Protein AF-A0A7S3XP01-F1 (afdb_monomer_lite)

Radius of gyration: 28.8 Å; chains: 1; bounding box: 86×58×82 Å

Foldseek 3Di:
DDDDDDDDDDDDDDDDDDDDDPDDDDDDDDDDDDDDDDDPPDDPPPDDDPDPPPDDDPCPPVPDDDDPDDDFDFFWFKAFPAADLQQQQPALPQQQQHQPSFFGKIKTQGDPPPLLLVVCPPVVVFQKKKWKFAPVVADAADQWDDDLDADPPDTDGPVLDQDCHDPGSIDIHIWTFDDADSVRSMTMTTRDSDHGGTTTRDMGGDDCVPNPDPPDDSPRNVVPPDCDPVNVSVSSNSPPDDPDPVRD

Secondary structure (DSSP, 8-state):
-----------------PPP-------------------TTS---------GGGPPPS--TTS-PPPS-------EEEE-S--SSTTS-SSTT--TTSGGGS--EEEEEEPSSSSHHHHTTTGGG-SEEEEEEE-TT-----SEE--SSSSTTPPEEGGGS--S-SSS-EEEEEEEEEEEETTTTEEEEE-----TTPEEEEEEE--HHHH--TT---GGGSSSTT--HHHHHHHT----SSPPTT--

InterPro domains:
  IPR023370 TrmO-like, N-terminal domain [PF01980] (87-211)
  IPR023370 TrmO-like, N-terminal domain [PS51668] (72-215)
  IPR023370 TrmO-like, N-terminal domain [TIGR00104] (70-217)
  IPR023370 TrmO-like, N-terminal domain [cd09281] (75-206)
  IPR036413 YaeB-like superfamily [SSF118196] (69-229)
  IPR036414 YaeB, N-terminal domain superfamily [G3DSA:2.40.30.70] (70-226)
  IPR040372 YaeB-like [PTHR12818] (35-229)

pLDDT: mean 72.44, std 24.68, range [24.81, 98.44]

Organism: Heterosigma akashiwo (NCBI:txid2829)

Structure (mmCIF, N/CA/C/O backbone):
data_AF-A0A7S3XP01-F1
#
_entry.id   AF-A0A7S3XP01-F1
#
loop_
_atom_site.group_PDB
_atom_site.id
_atom_site.type_symbol
_atom_site.label_atom_id
_atom_site.label_alt_id
_atom_site.label_comp_id
_atom_site.label_asym_id
_atom_site.label_entity_id
_atom_site.label_seq_id
_atom_site.pdbx_PDB_ins_code
_atom_site.Cartn_x
_atom_site.Cartn_y
_atom_site.Cartn_z
_atom_site.occupancy
_atom_site.B_iso_or_equiv
_atom_site.auth_seq_id
_atom_site.auth_comp_id
_atom_site.auth_asym_id
_atom_site.auth_atom_id
_atom_site.pdbx_PDB_model_num
ATOM 1 N N . MET A 1 1 ? -23.041 32.907 -61.245 1.00 37.03 1 MET A N 1
ATOM 2 C CA . MET A 1 1 ? -24.022 31.854 -60.903 1.00 37.03 1 MET A CA 1
ATOM 3 C C . MET A 1 1 ? -23.990 31.676 -59.385 1.00 37.03 1 MET A C 1
ATOM 5 O O . MET A 1 1 ? -22.933 31.333 -58.883 1.00 37.03 1 MET A O 1
ATOM 9 N N . ILE A 1 2 ? -24.927 32.322 -58.669 1.00 31.05 2 ILE A N 1
ATOM 10 C CA . ILE A 1 2 ? -25.944 31.701 -57.770 1.00 31.05 2 ILE A CA 1
ATOM 11 C C . ILE A 1 2 ? -25.267 30.852 -56.669 1.00 31.05 2 ILE A C 1
ATOM 13 O O . ILE A 1 2 ? -24.761 29.788 -56.984 1.00 31.05 2 ILE A O 1
ATOM 17 N N . ASN A 1 3 ? -24.998 31.310 -55.441 1.00 24.81 3 ASN A N 1
ATOM 18 C CA . ASN A 1 3 ? -25.802 31.863 -54.332 1.00 24.81 3 ASN A CA 1
ATOM 19 C C . ASN A 1 3 ? -26.662 30.838 -53.547 1.00 24.81 3 ASN A C 1
ATOM 21 O O . ASN A 1 3 ? -27.440 30.102 -54.142 1.00 24.81 3 ASN A O 1
ATOM 25 N N . LEU A 1 4 ? -26.566 30.963 -52.211 1.00 29.91 4 LEU A N 1
ATOM 26 C CA . LEU A 1 4 ? -27.474 30.551 -51.118 1.00 29.91 4 LEU A CA 1
ATOM 27 C C . LEU A 1 4 ? -27.434 29.117 -50.549 1.00 29.91 4 LEU A C 1
ATOM 29 O O . LEU A 1 4 ? -27.571 28.127 -51.255 1.00 29.91 4 LEU A O 1
ATOM 33 N N . GLY A 1 5 ? -27.376 29.063 -49.208 1.00 28.08 5 GLY A N 1
ATOM 34 C CA . GLY A 1 5 ? -27.683 27.887 -48.387 1.00 28.08 5 GLY A CA 1
ATOM 35 C C . GLY A 1 5 ? -27.233 28.009 -46.924 1.00 28.08 5 GLY A C 1
ATOM 36 O O . GLY A 1 5 ? -26.239 27.405 -46.542 1.00 28.08 5 GLY A O 1
ATOM 37 N N . ARG A 1 6 ? -27.940 28.824 -46.127 1.00 33.44 6 ARG A N 1
ATOM 38 C CA . ARG A 1 6 ? -27.914 28.828 -44.648 1.00 33.44 6 ARG A CA 1
ATOM 39 C C . ARG A 1 6 ? -28.728 27.644 -44.091 1.00 33.44 6 ARG A C 1
ATOM 41 O O . ARG A 1 6 ? -29.473 27.023 -44.840 1.00 33.44 6 ARG A O 1
ATOM 48 N N . ASP A 1 7 ? -28.650 27.496 -42.763 1.00 31.94 7 ASP A N 1
ATOM 49 C CA . ASP A 1 7 ? -29.561 26.775 -41.853 1.00 31.94 7 ASP A CA 1
ATOM 50 C C . ASP A 1 7 ? -29.328 25.266 -41.708 1.00 31.94 7 ASP A C 1
ATOM 52 O O . ASP A 1 7 ? -28.932 24.585 -42.641 1.00 31.94 7 ASP A O 1
ATOM 56 N N . ALA A 1 8 ? -29.584 24.627 -40.571 1.00 29.39 8 ALA A N 1
ATOM 57 C CA . ALA A 1 8 ? -29.800 25.013 -39.178 1.00 29.39 8 ALA A CA 1
ATOM 58 C C . ALA A 1 8 ? -29.827 23.685 -38.387 1.00 29.39 8 ALA A C 1
ATOM 60 O O . ALA A 1 8 ? -29.998 22.624 -38.980 1.00 29.39 8 ALA A O 1
ATOM 61 N N . SER A 1 9 ? -29.667 23.765 -37.064 1.00 29.91 9 SER A N 1
ATOM 62 C CA . SER A 1 9 ? -30.351 22.950 -36.043 1.00 29.91 9 SER A CA 1
ATOM 63 C C . SER A 1 9 ? -30.698 21.491 -36.363 1.00 29.91 9 SER A C 1
ATOM 65 O O . SER A 1 9 ? -31.550 21.255 -37.203 1.00 29.91 9 SER A O 1
ATOM 67 N N . LEU A 1 10 ? -30.227 20.537 -35.549 1.00 32.47 10 LEU A N 1
ATOM 68 C CA . LEU A 1 10 ? -31.041 19.385 -35.121 1.00 32.47 10 LEU A CA 1
ATOM 69 C C . LEU A 1 10 ? -30.390 18.689 -33.916 1.00 32.47 10 LEU A C 1
ATOM 71 O O . LEU A 1 10 ? -29.524 17.826 -34.029 1.00 32.47 10 LEU A O 1
ATOM 75 N N . ALA A 1 11 ? -30.859 19.084 -32.734 1.00 32.91 11 ALA A N 1
ATOM 76 C CA . ALA A 1 11 ? -30.852 18.245 -31.550 1.00 32.91 11 ALA A CA 1
ATOM 77 C C . ALA A 1 11 ? -31.837 17.086 -31.767 1.00 32.91 11 ALA A C 1
ATOM 79 O O . ALA A 1 11 ? -33.026 17.340 -31.918 1.00 32.91 11 ALA A O 1
ATOM 80 N N . PHE A 1 12 ? -31.375 15.834 -31.755 1.00 30.33 12 PHE A N 1
ATOM 81 C CA . PHE A 1 12 ? -32.231 14.644 -31.635 1.00 30.33 12 PHE A CA 1
ATOM 82 C C . PHE A 1 12 ? -31.534 13.647 -30.701 1.00 30.33 12 PHE A C 1
ATOM 84 O O . PHE A 1 12 ? -30.442 13.164 -30.971 1.00 30.33 12 PHE A O 1
ATOM 91 N N . LEU A 1 13 ? -32.032 13.548 -29.470 1.00 30.33 13 LEU A N 1
ATOM 92 C CA . LEU A 1 13 ? -32.987 12.539 -28.993 1.00 30.33 13 LEU A CA 1
ATOM 93 C C . LEU A 1 13 ? -32.285 11.273 -28.483 1.00 30.33 13 LEU A C 1
ATOM 95 O O . LEU A 1 13 ? -32.056 10.304 -29.202 1.00 30.33 13 LEU A O 1
ATOM 99 N N . TRP A 1 14 ? -32.033 11.272 -27.176 1.00 25.64 14 TRP A N 1
ATOM 100 C CA . TRP A 1 14 ? -31.752 10.071 -26.400 1.00 25.64 14 TRP A CA 1
ATOM 101 C C . TRP A 1 14 ? -33.050 9.248 -26.316 1.00 25.64 14 TRP A C 1
ATOM 103 O O . TRP A 1 14 ? -33.932 9.523 -25.502 1.00 25.64 14 TRP A O 1
ATOM 113 N N . ARG A 1 15 ? -33.226 8.276 -27.220 1.00 31.44 15 ARG A N 1
ATOM 114 C CA . ARG A 1 15 ? -34.298 7.277 -27.113 1.00 31.44 15 ARG A CA 1
ATOM 115 C C . ARG A 1 15 ? -33.836 6.159 -26.186 1.00 31.44 15 ARG A C 1
ATOM 117 O O . ARG A 1 15 ? -32.858 5.473 -26.460 1.00 31.44 15 ARG A O 1
ATOM 124 N N . GLY A 1 16 ? -34.564 6.010 -25.083 1.00 31.25 16 GLY A N 1
ATOM 125 C CA . GLY A 1 16 ? -34.334 4.996 -24.065 1.00 31.25 16 GLY A CA 1
ATOM 126 C C . GLY A 1 16 ? -34.455 3.569 -24.595 1.00 31.25 16 GLY A C 1
ATOM 127 O O . GLY A 1 16 ? -35.387 3.225 -25.322 1.00 31.25 16 GLY A O 1
ATOM 128 N N . ILE A 1 17 ? -33.522 2.728 -24.159 1.00 34.34 17 ILE A N 1
ATOM 129 C CA . ILE A 1 17 ? -33.573 1.280 -24.333 1.00 34.34 17 ILE A CA 1
ATOM 130 C C . ILE A 1 17 ? -34.244 0.690 -23.086 1.00 34.34 17 ILE A C 1
ATOM 132 O O . ILE A 1 17 ? -33.724 0.767 -21.974 1.00 34.34 17 ILE A O 1
ATOM 136 N N . ARG A 1 18 ? -35.441 0.123 -23.281 1.00 30.72 18 ARG A N 1
ATOM 137 C CA . ARG A 1 18 ? -36.163 -0.699 -22.300 1.00 30.72 18 ARG A CA 1
ATOM 138 C C . ARG A 1 18 ? -35.477 -2.064 -22.183 1.00 30.72 18 ARG A C 1
ATOM 140 O O . ARG A 1 18 ? -35.429 -2.803 -23.158 1.00 30.72 18 ARG A O 1
ATOM 147 N N . MET A 1 19 ? -35.031 -2.418 -20.980 1.00 33.34 19 MET A N 1
ATOM 148 C CA . MET A 1 19 ? -34.665 -3.792 -20.606 1.00 33.34 19 MET A CA 1
ATOM 149 C C . MET A 1 19 ? -35.917 -4.568 -20.138 1.00 33.34 19 MET A C 1
ATOM 151 O O . MET A 1 19 ? -36.760 -3.990 -19.439 1.00 33.34 19 MET A O 1
ATOM 155 N N . PRO A 1 20 ? -36.079 -5.856 -20.494 1.00 34.62 20 PRO A N 1
ATOM 156 C CA . PRO A 1 20 ? -37.233 -6.661 -20.098 1.00 34.62 20 PRO A CA 1
ATOM 157 C C . PRO A 1 20 ? -37.172 -7.077 -18.617 1.00 34.62 20 PRO A C 1
ATOM 159 O O . PRO A 1 20 ? -36.152 -7.537 -18.114 1.00 34.62 20 PRO A O 1
ATOM 162 N N . ARG A 1 21 ? -38.303 -6.931 -17.913 1.00 33.69 21 ARG A N 1
ATOM 163 C CA . ARG A 1 21 ? -38.498 -7.372 -16.522 1.00 33.69 21 ARG A CA 1
ATOM 164 C C . ARG A 1 21 ? -39.064 -8.795 -16.490 1.00 33.69 21 ARG A C 1
ATOM 166 O O . ARG A 1 21 ? -40.262 -8.968 -16.707 1.00 33.69 21 ARG A O 1
ATOM 173 N N . SER A 1 22 ? -38.260 -9.786 -16.115 1.00 34.69 22 SER A N 1
ATOM 174 C CA . SER A 1 22 ? -38.758 -11.115 -15.728 1.00 34.69 22 SER A CA 1
ATOM 175 C C . SER A 1 22 ? -38.004 -11.680 -14.522 1.00 34.69 22 SER A C 1
ATOM 177 O O . SER A 1 22 ? -37.029 -12.401 -14.676 1.00 34.69 22 SER A O 1
ATOM 179 N N . ALA A 1 23 ? -38.486 -11.350 -13.322 1.00 35.59 23 ALA A N 1
ATOM 180 C CA . ALA A 1 23 ? -38.424 -12.186 -12.117 1.00 35.59 23 ALA A CA 1
ATOM 181 C C . ALA A 1 23 ? -39.297 -11.517 -11.039 1.00 35.59 23 ALA A C 1
ATOM 183 O O . ALA A 1 23 ? -38.836 -10.696 -10.251 1.00 35.59 23 ALA A O 1
ATOM 184 N N . ARG A 1 24 ? -40.610 -11.788 -11.058 1.00 34.47 24 ARG A N 1
ATOM 185 C CA . ARG A 1 24 ? -41.528 -11.345 -9.995 1.00 34.47 24 ARG A CA 1
ATOM 186 C C . ARG A 1 24 ? -41.462 -12.342 -8.839 1.00 34.47 24 ARG A C 1
ATOM 188 O O . ARG A 1 24 ? -41.991 -13.444 -8.964 1.00 34.47 24 ARG A O 1
ATOM 195 N N . CYS A 1 25 ? -40.882 -11.929 -7.715 1.00 28.36 25 CYS A N 1
ATOM 196 C CA . CYS A 1 25 ? -41.143 -12.544 -6.414 1.00 28.36 25 CYS A CA 1
ATOM 197 C C . CYS A 1 25 ? -42.608 -12.290 -6.024 1.00 28.36 25 CYS A C 1
ATOM 199 O O . CYS A 1 25 ? -43.102 -11.164 -6.110 1.00 28.36 25 CYS A O 1
ATOM 201 N N . ARG A 1 26 ? -43.324 -13.353 -5.645 1.00 32.62 26 ARG A N 1
ATOM 202 C CA . ARG A 1 26 ? -44.728 -13.309 -5.223 1.00 32.62 26 ARG A CA 1
ATOM 203 C C . ARG A 1 26 ? -44.805 -13.010 -3.724 1.00 32.62 26 ARG A C 1
ATOM 205 O O . ARG A 1 26 ? -44.592 -13.915 -2.931 1.00 32.62 26 ARG A O 1
ATOM 212 N N . CYS A 1 27 ? -45.222 -11.805 -3.350 1.00 29.19 27 CYS A N 1
ATOM 213 C CA . CYS A 1 27 ? -45.924 -11.587 -2.083 1.00 29.19 27 CYS A CA 1
ATOM 214 C C . CYS A 1 27 ? -47.380 -11.250 -2.409 1.00 29.19 27 CYS A C 1
ATOM 216 O O . CYS A 1 27 ? -47.684 -10.197 -2.965 1.00 29.19 27 CYS A O 1
ATOM 218 N N . ARG A 1 28 ? -48.275 -12.202 -2.133 1.00 32.94 28 ARG A N 1
ATOM 219 C CA . ARG A 1 28 ? -49.723 -11.986 -2.099 1.00 32.94 28 ARG A CA 1
ATOM 220 C C . ARG A 1 28 ? -50.074 -11.410 -0.733 1.00 32.94 28 ARG A C 1
ATOM 222 O O . ARG A 1 28 ? -49.819 -12.087 0.253 1.00 32.94 28 ARG A O 1
ATOM 229 N N . SER A 1 29 ? -50.775 -10.283 -0.700 1.00 31.12 29 SER A N 1
ATOM 230 C CA . SER A 1 29 ? -51.801 -10.040 0.320 1.00 31.12 29 SER A CA 1
ATOM 231 C C . SER A 1 29 ? -52.648 -8.815 -0.030 1.00 31.12 29 SER A C 1
ATOM 233 O O . SER A 1 29 ? -52.156 -7.694 -0.023 1.00 31.12 29 SER A O 1
ATOM 235 N N . ILE A 1 30 ? -53.932 -9.097 -0.273 1.00 32.72 30 ILE A N 1
ATOM 236 C CA . ILE A 1 30 ? -55.103 -8.273 0.062 1.00 32.72 30 ILE A CA 1
ATOM 237 C C . ILE A 1 30 ? -55.306 -7.009 -0.794 1.00 32.72 30 ILE A C 1
ATOM 239 O O . ILE A 1 30 ? -54.792 -5.933 -0.517 1.00 32.72 30 ILE A O 1
ATOM 243 N N . ILE A 1 31 ? -56.158 -7.153 -1.813 1.00 32.34 31 ILE A N 1
ATOM 244 C CA . ILE A 1 31 ? -56.836 -6.047 -2.494 1.00 32.34 31 ILE A CA 1
ATOM 245 C C . ILE A 1 31 ? -58.226 -5.945 -1.854 1.00 32.34 31 ILE A C 1
ATOM 247 O O . ILE A 1 31 ? -59.040 -6.856 -2.009 1.00 32.34 31 ILE A O 1
ATOM 251 N N . HIS A 1 32 ? -58.492 -4.858 -1.132 1.00 34.97 32 HIS A N 1
ATOM 252 C CA . HIS A 1 32 ? -59.851 -4.368 -0.910 1.00 34.97 32 HIS A CA 1
ATOM 253 C C . HIS A 1 32 ? -60.078 -3.189 -1.854 1.00 34.97 32 HIS A C 1
ATOM 255 O O . HIS A 1 32 ? -59.232 -2.307 -1.987 1.00 34.97 32 HIS A O 1
ATOM 261 N N . GLN A 1 33 ? -61.193 -3.256 -2.571 1.00 43.28 33 GLN A N 1
ATOM 262 C CA . GLN A 1 33 ? -61.620 -2.306 -3.586 1.00 43.28 33 GLN A CA 1
ATOM 263 C C . GLN A 1 33 ? -61.930 -0.946 -2.946 1.00 43.28 33 GLN A C 1
ATOM 265 O O . GLN A 1 33 ? -62.777 -0.862 -2.062 1.00 43.28 33 GLN A O 1
ATOM 270 N N . SER A 1 34 ? -61.321 0.129 -3.444 1.00 37.53 34 SER A N 1
ATOM 271 C CA . SER A 1 34 ? -61.944 1.453 -3.416 1.00 37.53 34 SER A CA 1
ATOM 272 C C . SER A 1 34 ? -61.733 2.125 -4.771 1.00 37.53 34 SER A C 1
ATOM 274 O O . SER A 1 34 ? -60.628 2.441 -5.205 1.00 37.53 34 SER A O 1
ATOM 276 N N . SER A 1 35 ? -62.830 2.239 -5.507 1.00 48.62 35 SER A N 1
ATOM 277 C CA . SER A 1 35 ? -62.916 2.881 -6.809 1.00 48.62 35 SER A CA 1
ATOM 278 C C . SER A 1 35 ? -63.373 4.322 -6.612 1.00 48.62 35 SER A C 1
ATOM 280 O O . SER A 1 35 ? -64.573 4.584 -6.596 1.00 48.62 35 SER A O 1
ATOM 282 N N . GLN A 1 36 ? -62.430 5.252 -6.467 1.00 47.56 36 GLN A N 1
ATOM 283 C CA . GLN A 1 36 ? -62.667 6.665 -6.766 1.00 47.56 36 GLN A CA 1
ATOM 284 C C . GLN A 1 36 ? -61.454 7.240 -7.512 1.00 47.56 36 GLN A C 1
ATOM 286 O O . GLN A 1 36 ? -60.319 6.928 -7.143 1.00 47.56 36 GLN A O 1
ATOM 291 N N . PRO A 1 37 ? -61.661 8.028 -8.585 1.00 46.19 37 PRO A N 1
ATOM 292 C CA . PRO A 1 37 ? -60.566 8.724 -9.249 1.00 46.19 37 PRO A CA 1
ATOM 293 C C . PRO A 1 37 ? -59.949 9.756 -8.288 1.00 46.19 37 PRO A C 1
ATOM 295 O O . PRO A 1 37 ? -60.664 10.302 -7.446 1.00 46.19 37 PRO A O 1
ATOM 298 N N . PRO A 1 38 ? -58.634 10.021 -8.372 1.00 48.09 38 PRO A N 1
ATOM 299 C CA . PRO A 1 38 ? -57.997 10.998 -7.504 1.00 48.09 38 PRO A CA 1
ATOM 300 C C . PRO A 1 38 ? -58.556 12.395 -7.791 1.00 48.09 38 PRO A C 1
ATOM 302 O O . PRO A 1 38 ? -58.543 12.863 -8.926 1.00 48.09 38 PRO A O 1
ATOM 305 N N . ASP A 1 39 ? -59.048 13.026 -6.732 1.00 49.66 39 ASP A N 1
ATOM 306 C CA . ASP A 1 39 ? -59.489 14.416 -6.668 1.00 49.66 39 ASP A CA 1
ATOM 307 C C . ASP A 1 39 ? -58.343 15.364 -7.074 1.00 49.66 39 ASP A C 1
ATOM 309 O O . ASP A 1 39 ? -57.326 15.458 -6.380 1.00 49.66 39 ASP A O 1
ATOM 313 N N . THR A 1 40 ? -58.478 16.004 -8.240 1.00 54.03 40 THR A N 1
ATOM 314 C CA . THR A 1 40 ? -57.451 16.860 -8.856 1.00 54.03 40 THR A CA 1
ATOM 315 C C . THR A 1 40 ? -57.441 18.299 -8.337 1.00 54.03 40 THR A C 1
ATOM 317 O O . THR A 1 40 ? -56.616 19.078 -8.805 1.00 54.03 40 THR A O 1
ATOM 320 N N . ASP A 1 41 ? -58.298 18.652 -7.373 1.00 52.31 41 ASP A N 1
ATOM 321 C CA . ASP A 1 41 ? -58.466 20.038 -6.907 1.00 52.31 41 ASP A CA 1
ATOM 322 C C . ASP A 1 41 ? -57.871 20.329 -5.520 1.00 52.31 41 ASP A C 1
ATOM 324 O O . ASP A 1 41 ? -58.077 21.404 -4.953 1.00 52.31 41 ASP A O 1
ATOM 328 N N . ARG A 1 42 ? -57.055 19.424 -4.962 1.00 46.41 42 ARG A N 1
ATOM 329 C CA . ARG A 1 42 ? -56.293 19.739 -3.744 1.00 46.41 42 ARG A CA 1
ATOM 330 C C . ARG A 1 42 ? -55.079 20.620 -4.067 1.00 46.41 42 ARG A C 1
ATOM 332 O O . ARG A 1 42 ? -54.201 20.176 -4.811 1.00 46.41 42 ARG A O 1
ATOM 339 N N . PRO A 1 43 ? -54.954 21.825 -3.473 1.00 45.62 43 PRO A N 1
ATOM 340 C CA . PRO A 1 43 ? -53.727 22.599 -3.572 1.00 45.62 43 PRO A CA 1
ATOM 341 C C . PRO A 1 43 ? -52.581 21.761 -3.007 1.00 45.62 43 PRO A C 1
ATOM 343 O O . PRO A 1 43 ? -52.631 21.319 -1.859 1.00 45.62 43 PRO A O 1
ATOM 346 N N . VAL A 1 44 ? -51.547 21.525 -3.814 1.00 52.72 44 VAL A N 1
ATOM 347 C CA . VAL A 1 44 ? -50.309 20.910 -3.332 1.00 52.72 44 VAL A CA 1
ATOM 348 C C . VAL A 1 44 ? -49.671 21.914 -2.381 1.00 52.72 44 VAL A C 1
ATOM 350 O O . VAL A 1 44 ? -49.106 22.919 -2.816 1.00 52.72 44 VAL A O 1
ATOM 353 N N . GLU A 1 45 ? -49.808 21.670 -1.081 1.00 47.34 45 GLU A N 1
ATOM 354 C CA . GLU A 1 45 ? -49.167 22.468 -0.048 1.00 47.34 45 GLU A CA 1
ATOM 355 C C . GLU A 1 45 ? -47.654 22.412 -0.300 1.00 47.34 45 GLU A C 1
ATOM 357 O O . GLU A 1 45 ? -47.009 21.368 -0.172 1.00 47.34 45 GLU A O 1
ATOM 362 N N . ARG A 1 46 ? -47.083 23.522 -0.788 1.00 50.59 46 ARG A N 1
ATOM 363 C CA . ARG A 1 46 ? -45.639 23.624 -0.997 1.00 50.59 46 ARG A CA 1
ATOM 364 C C . ARG A 1 46 ? -44.989 23.440 0.362 1.00 50.59 46 ARG A C 1
ATOM 366 O O . ARG A 1 46 ? -45.134 24.308 1.219 1.00 50.59 46 ARG A O 1
ATOM 373 N N . ALA A 1 47 ? -44.260 22.335 0.522 1.00 49.69 47 ALA A N 1
ATOM 374 C CA . ALA A 1 47 ? -43.391 22.112 1.665 1.00 49.69 47 ALA A CA 1
ATOM 375 C C . ALA A 1 47 ? -42.626 23.409 1.961 1.00 49.69 47 ALA A C 1
ATOM 377 O O . ALA A 1 47 ? -41.933 23.945 1.086 1.00 49.69 47 ALA A O 1
ATOM 378 N N . GLN A 1 48 ? -42.825 23.947 3.165 1.00 52.59 48 GLN A N 1
ATOM 379 C CA . GLN A 1 48 ? -42.117 25.131 3.628 1.00 52.59 48 GLN A CA 1
ATOM 380 C C . GLN A 1 48 ? -40.619 24.870 3.447 1.00 52.59 48 GLN A C 1
ATOM 382 O O . GLN A 1 48 ? -40.113 23.826 3.863 1.00 52.59 48 GLN A O 1
ATOM 387 N N . LYS A 1 49 ? -39.918 25.781 2.756 1.00 56.09 49 LYS A N 1
ATOM 388 C CA . LYS A 1 49 ? -38.457 25.723 2.625 1.00 56.09 49 LYS A CA 1
ATOM 389 C C . LYS A 1 49 ? -37.886 25.626 4.037 1.00 56.09 49 LYS A C 1
ATOM 391 O O . LYS A 1 49 ? -38.001 26.586 4.793 1.00 56.09 49 LYS A O 1
ATOM 396 N N . GLY A 1 50 ? -37.319 24.466 4.367 1.00 52.38 50 GLY A N 1
ATOM 397 C CA . GLY A 1 50 ? -36.635 24.245 5.632 1.00 52.38 50 GLY A CA 1
ATOM 398 C C . GLY A 1 50 ? -35.614 25.349 5.888 1.00 52.38 50 GLY A C 1
ATOM 399 O O . GLY A 1 50 ? -35.009 25.880 4.951 1.00 52.38 50 GLY A O 1
ATOM 400 N N . ASP A 1 51 ? -35.486 25.702 7.161 1.00 57.62 51 ASP A N 1
ATOM 401 C CA . ASP A 1 51 ? -34.592 26.720 7.692 1.00 57.62 51 ASP A CA 1
ATOM 402 C C . ASP A 1 51 ? -33.200 26.690 7.018 1.00 57.62 51 ASP A C 1
ATOM 404 O O . ASP A 1 51 ? -32.469 25.700 7.072 1.00 57.62 51 ASP A O 1
ATOM 408 N N . LEU A 1 52 ? -32.848 27.780 6.325 1.00 58.38 52 LEU A N 1
ATOM 409 C CA . LEU A 1 52 ? -31.602 27.915 5.560 1.00 58.38 52 LEU A CA 1
ATOM 410 C C . LEU A 1 52 ? -30.379 28.190 6.453 1.00 58.38 52 LEU A C 1
ATOM 412 O O . LEU A 1 52 ? -29.276 28.327 5.920 1.00 58.38 52 LEU A O 1
ATOM 416 N N . THR A 1 53 ? -30.554 28.277 7.775 1.00 60.09 53 THR A N 1
ATOM 417 C CA . THR A 1 53 ? -29.480 28.574 8.739 1.00 60.09 53 THR A CA 1
ATOM 418 C C . THR A 1 53 ? -28.513 27.409 8.965 1.00 60.09 53 THR A C 1
ATOM 420 O O . THR A 1 53 ? -27.412 27.629 9.458 1.00 60.09 53 THR A O 1
ATOM 423 N N . ASN A 1 54 ? -28.867 26.191 8.536 1.00 63.03 54 ASN A N 1
ATOM 424 C CA . ASN A 1 54 ? -28.075 24.974 8.750 1.00 63.03 54 ASN A CA 1
ATOM 425 C C . ASN A 1 54 ? -27.470 24.400 7.455 1.00 63.03 54 ASN A C 1
ATOM 427 O O . ASN A 1 54 ? -27.332 23.186 7.287 1.00 63.03 54 ASN A O 1
ATOM 431 N N . LYS A 1 55 ? -27.128 25.262 6.487 1.00 65.50 55 LYS A N 1
ATOM 432 C CA . LYS A 1 55 ? -26.384 24.807 5.306 1.00 65.50 55 LYS A CA 1
ATOM 433 C C . LYS A 1 55 ? -24.973 24.388 5.734 1.00 65.50 55 LYS A C 1
ATOM 435 O O . LYS A 1 55 ? -24.283 25.210 6.338 1.00 65.50 55 LYS A O 1
ATOM 440 N N . PRO A 1 56 ? -24.515 23.164 5.400 1.00 72.00 56 PRO A N 1
ATOM 441 C CA . PRO A 1 56 ? -23.124 22.801 5.615 1.00 72.00 56 PRO A CA 1
ATOM 442 C C . PRO A 1 56 ? -22.247 23.820 4.893 1.00 72.00 56 PRO A C 1
ATOM 444 O O . PRO A 1 56 ? -22.558 24.249 3.776 1.00 72.00 56 PRO A O 1
ATOM 447 N N . GLN A 1 57 ? -21.193 24.251 5.575 1.00 72.69 57 GLN A N 1
ATOM 448 C CA . GLN A 1 57 ? -20.250 25.222 5.054 1.00 72.69 57 GLN A CA 1
ATOM 449 C C . GLN A 1 57 ? -19.789 24.810 3.651 1.00 72.69 57 GLN A C 1
ATOM 451 O O . GLN A 1 57 ? -19.391 23.677 3.426 1.00 72.69 57 GLN A O 1
ATOM 456 N N . GLN A 1 58 ? -19.878 25.721 2.685 1.00 73.62 58 GLN A N 1
ATOM 457 C CA . GLN A 1 58 ? -19.596 25.383 1.285 1.00 73.62 58 GLN A CA 1
ATOM 458 C C . GLN A 1 58 ? -18.118 25.575 0.919 1.00 73.62 58 GLN A C 1
ATOM 460 O O . GLN A 1 58 ? -17.627 24.921 0.001 1.00 73.62 58 GLN A O 1
ATOM 465 N N . PHE A 1 59 ? -17.396 26.419 1.665 1.00 80.38 59 PHE A N 1
ATOM 466 C CA . PHE A 1 59 ? -16.000 26.776 1.400 1.00 80.38 59 PHE A CA 1
ATOM 467 C C . PHE A 1 59 ? -15.112 26.415 2.594 1.00 80.38 59 PHE A C 1
ATOM 469 O O . PHE A 1 59 ? -14.848 27.229 3.476 1.00 80.38 59 PHE A O 1
ATOM 476 N N . TYR A 1 60 ? -14.670 25.158 2.647 1.00 76.88 60 TYR A N 1
ATOM 477 C CA . TYR A 1 60 ? -13.770 24.665 3.699 1.00 76.88 60 TYR A CA 1
ATOM 478 C C . TYR A 1 60 ? -12.308 25.101 3.497 1.00 76.88 60 TYR A C 1
ATOM 480 O O . TYR A 1 60 ? -11.531 25.101 4.443 1.00 76.88 60 TYR A O 1
ATOM 488 N N . THR A 1 61 ? -11.925 25.494 2.278 1.00 81.19 61 THR A N 1
ATOM 489 C CA . THR A 1 61 ? -10.538 25.818 1.892 1.00 81.19 61 THR A CA 1
ATOM 490 C C . THR A 1 61 ? -10.052 27.186 2.355 1.00 81.19 61 THR A C 1
ATOM 492 O O . THR A 1 61 ? -8.857 27.443 2.331 1.00 81.19 61 THR A O 1
ATOM 495 N N . GLU A 1 62 ? -10.957 28.065 2.775 1.00 82.31 62 GLU A N 1
ATOM 496 C CA . GLU A 1 62 ? -10.613 29.401 3.278 1.00 82.31 62 GLU A CA 1
ATOM 497 C C . GLU A 1 62 ? -10.253 29.388 4.772 1.00 82.31 62 GLU A C 1
ATOM 499 O O . GLU A 1 62 ? -9.826 30.401 5.318 1.00 82.31 62 GLU A O 1
ATOM 504 N N . GLN A 1 63 ? -10.427 28.247 5.447 1.00 80.25 63 GLN A N 1
ATOM 505 C CA . GLN A 1 63 ? -10.358 28.150 6.907 1.00 80.25 63 GLN A CA 1
ATOM 506 C C . GLN A 1 63 ? -9.185 27.324 7.437 1.00 80.25 63 GLN A C 1
ATOM 508 O O . GLN A 1 63 ? -9.094 27.104 8.644 1.00 80.25 63 GLN A O 1
ATOM 513 N N . PHE A 1 64 ? -8.274 26.871 6.575 1.00 84.25 64 PHE A N 1
ATOM 514 C CA . PHE A 1 64 ? -7.073 26.181 7.030 1.00 84.25 64 PHE A CA 1
ATOM 515 C C . PHE A 1 64 ? -5.843 26.556 6.208 1.00 84.25 64 PHE A C 1
ATOM 517 O O . PHE A 1 64 ? -5.908 26.775 5.000 1.00 84.25 64 PHE A O 1
ATOM 524 N N . THR A 1 65 ? -4.695 26.567 6.879 1.00 88.12 65 THR A N 1
ATOM 525 C CA . THR A 1 65 ? -3.387 26.613 6.226 1.00 88.12 65 THR A CA 1
ATOM 526 C C . THR A 1 65 ? -2.956 25.191 5.901 1.00 88.12 65 THR A C 1
ATOM 528 O O . THR A 1 65 ? -3.116 24.287 6.722 1.00 88.12 65 THR A O 1
ATOM 531 N N . THR A 1 66 ? -2.400 24.977 4.708 1.00 92.19 66 THR A N 1
ATOM 532 C CA . THR A 1 66 ? -1.876 23.657 4.334 1.00 92.19 66 THR A CA 1
ATOM 533 C C . THR A 1 66 ? -0.689 23.312 5.237 1.00 92.19 66 THR A C 1
ATOM 535 O O . THR A 1 66 ? 0.281 24.071 5.253 1.00 92.19 66 THR A O 1
ATOM 538 N N . PRO A 1 67 ? -0.736 22.202 5.994 1.00 93.06 67 PRO A N 1
ATOM 539 C CA . PRO A 1 67 ? 0.375 21.823 6.851 1.00 93.06 67 PRO A CA 1
ATOM 540 C C . PRO A 1 67 ? 1.580 21.396 6.003 1.00 93.06 67 PRO A C 1
ATOM 542 O O . PRO A 1 67 ? 1.438 20.653 5.033 1.00 93.06 67 PRO A O 1
ATOM 545 N N . GLU A 1 68 ? 2.780 21.829 6.391 1.00 95.12 68 GLU A N 1
ATOM 546 C CA . GLU A 1 68 ? 4.029 21.450 5.708 1.00 95.12 68 GLU A CA 1
ATOM 547 C C . GLU A 1 68 ? 4.445 19.998 5.988 1.00 95.12 68 GLU A C 1
ATOM 549 O O . GLU A 1 68 ? 5.209 19.400 5.230 1.00 95.12 68 GLU A O 1
ATOM 554 N N . SER A 1 69 ? 3.947 19.412 7.081 1.00 94.69 69 SER A N 1
ATOM 555 C CA . SER A 1 69 ? 4.228 18.033 7.474 1.00 94.69 69 SER A CA 1
ATOM 556 C C . SER A 1 69 ? 3.020 17.382 8.139 1.00 94.69 69 SER A C 1
ATOM 558 O O . SER A 1 69 ? 2.152 18.055 8.694 1.00 94.69 69 SER A O 1
ATOM 560 N N . VAL A 1 70 ? 2.966 16.053 8.072 1.00 95.25 70 VAL A N 1
ATOM 561 C CA . VAL A 1 70 ? 1.918 15.239 8.694 1.00 95.25 70 VAL A CA 1
ATOM 562 C C . VAL A 1 70 ? 2.550 14.062 9.427 1.00 95.25 70 VAL A C 1
ATOM 564 O O . VAL A 1 70 ? 3.529 13.481 8.957 1.00 95.25 70 VAL A O 1
ATOM 567 N N . SER A 1 71 ? 1.983 13.707 10.579 1.00 95.75 71 SER A N 1
ATOM 568 C CA . SER A 1 71 ? 2.345 12.506 11.333 1.00 95.75 71 SER A CA 1
ATOM 569 C C . SER A 1 71 ? 1.262 11.448 11.153 1.00 95.75 71 SER A C 1
ATOM 571 O O . SER A 1 71 ? 0.075 11.774 11.126 1.00 95.75 71 SER A O 1
ATOM 573 N N . MET A 1 72 ? 1.665 10.187 11.013 1.00 95.81 72 MET A N 1
ATOM 574 C CA . MET A 1 72 ? 0.752 9.061 10.826 1.00 95.81 72 MET A CA 1
ATOM 575 C C . MET A 1 72 ? 1.094 7.939 11.796 1.00 95.81 72 MET A C 1
ATOM 577 O O . MET A 1 72 ? 2.261 7.596 11.992 1.00 95.81 72 MET A O 1
ATOM 581 N N . GLU A 1 73 ? 0.061 7.324 12.358 1.00 96.69 73 GLU A N 1
ATOM 582 C CA . GLU A 1 73 ? 0.203 6.120 13.162 1.00 96.69 73 GLU A CA 1
ATOM 583 C C . GLU A 1 73 ? -0.045 4.879 12.316 1.00 96.69 73 GLU A C 1
ATOM 585 O O . GLU A 1 73 ? -0.988 4.811 11.534 1.00 96.69 73 GLU A O 1
ATOM 590 N N . THR A 1 74 ? 0.767 3.849 12.524 1.00 97.81 74 THR A N 1
ATOM 591 C CA . THR A 1 74 ? 0.565 2.572 11.841 1.00 97.81 74 THR A CA 1
ATOM 592 C C . THR A 1 74 ? -0.646 1.844 12.424 1.00 97.81 74 THR A C 1
ATOM 594 O O . THR A 1 74 ? -0.851 1.848 13.645 1.00 97.81 74 THR A O 1
ATOM 597 N N . ILE A 1 75 ? -1.438 1.201 11.568 1.00 98.31 75 ILE A N 1
ATOM 598 C CA . ILE A 1 75 ? -2.663 0.485 11.956 1.00 98.31 75 ILE A CA 1
ATOM 599 C C . ILE A 1 75 ? -2.461 -1.030 12.033 1.00 98.31 75 ILE A C 1
ATOM 601 O O . ILE A 1 75 ? -3.133 -1.697 12.815 1.00 98.31 75 ILE A O 1
ATOM 605 N N . ALA A 1 76 ? -1.495 -1.567 11.283 1.00 98.25 76 ALA A N 1
ATOM 606 C CA . ALA A 1 76 ? -1.189 -2.994 11.223 1.00 98.25 76 ALA A CA 1
ATOM 607 C C . ALA A 1 76 ? 0.299 -3.247 10.907 1.00 98.25 76 ALA A C 1
ATOM 609 O O . ALA A 1 76 ? 1.039 -2.322 10.554 1.00 98.25 76 ALA A O 1
ATOM 610 N N . VAL A 1 77 ? 0.737 -4.504 11.020 1.00 98.25 77 VAL A N 1
ATOM 611 C CA . VAL A 1 77 ? 1.972 -5.012 10.392 1.00 98.25 77 VAL A CA 1
ATOM 612 C C . VAL A 1 77 ? 1.647 -6.071 9.360 1.00 98.25 77 VAL A C 1
ATOM 614 O O . VAL A 1 77 ? 0.764 -6.903 9.557 1.00 98.25 77 VAL A O 1
ATOM 617 N N . VAL A 1 78 ? 2.446 -6.088 8.302 1.00 97.50 78 VAL A N 1
ATOM 618 C CA . VAL A 1 78 ? 2.526 -7.215 7.382 1.00 97.50 78 VAL A CA 1
ATOM 619 C C . VAL A 1 78 ? 3.281 -8.367 8.046 1.00 97.50 78 VAL A C 1
ATOM 621 O O . VAL A 1 78 ? 4.368 -8.169 8.592 1.00 97.50 78 VAL A O 1
ATOM 624 N N . ARG A 1 79 ? 2.726 -9.574 7.942 1.00 96.50 79 ARG A N 1
ATOM 625 C CA . ARG A 1 79 ? 3.405 -10.852 8.150 1.00 96.50 79 ARG A CA 1
ATOM 626 C C . ARG A 1 79 ? 3.525 -11.569 6.818 1.00 96.50 79 ARG A C 1
ATOM 628 O O . ARG A 1 79 ? 2.519 -11.963 6.235 1.00 96.50 79 ARG A O 1
ATOM 635 N N . SER A 1 80 ? 4.740 -11.700 6.303 1.00 89.75 80 SER A N 1
ATOM 636 C CA . SER A 1 80 ? 4.987 -12.304 4.989 1.00 89.75 80 SER A CA 1
ATOM 637 C C . SER A 1 80 ? 6.145 -13.301 5.060 1.00 89.75 80 SER A C 1
ATOM 639 O O . SER A 1 80 ? 6.953 -13.253 5.991 1.00 89.75 80 SER A O 1
ATOM 641 N N . PRO A 1 81 ? 6.270 -14.220 4.087 1.00 84.12 81 PRO A N 1
ATOM 642 C CA . PRO A 1 81 ? 7.427 -15.110 4.025 1.00 84.12 81 PRO A CA 1
ATOM 643 C C . PRO A 1 81 ? 8.725 -14.382 3.628 1.00 84.12 81 PRO A C 1
ATOM 645 O O . PRO A 1 81 ? 9.804 -14.968 3.703 1.00 84.12 81 PRO A O 1
ATOM 648 N N . TYR A 1 82 ? 8.655 -13.115 3.206 1.00 84.62 82 TYR A N 1
ATOM 649 C CA . TYR A 1 82 ? 9.793 -12.376 2.669 1.00 84.62 82 TYR A CA 1
ATOM 650 C C . TYR A 1 82 ? 10.565 -11.662 3.783 1.00 84.62 82 TYR A C 1
ATOM 652 O O . TYR A 1 82 ? 10.142 -10.622 4.279 1.00 84.62 82 TYR A O 1
ATOM 660 N N . LYS A 1 83 ? 11.726 -12.201 4.163 1.00 84.69 83 LYS A N 1
ATOM 661 C CA . LYS A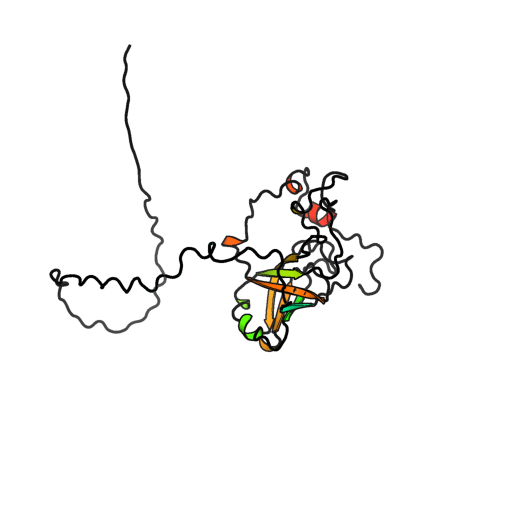 1 83 ? 12.591 -11.620 5.212 1.00 84.69 83 LYS A CA 1
ATOM 662 C C . LYS A 1 83 ? 13.771 -10.816 4.668 1.00 84.69 83 LYS A C 1
ATOM 664 O O . LYS A 1 83 ? 14.392 -10.050 5.398 1.00 84.69 83 LYS A O 1
ATOM 669 N N . GLU A 1 84 ? 14.065 -10.964 3.383 1.00 80.62 84 GLU A N 1
ATOM 670 C CA . GLU A 1 84 ? 15.175 -10.311 2.696 1.00 80.62 84 GLU A CA 1
ATOM 671 C C . GLU A 1 84 ? 14.648 -9.565 1.471 1.00 80.62 84 GLU A C 1
ATOM 673 O O . GLU A 1 84 ? 13.717 -10.025 0.813 1.00 80.62 84 GLU A O 1
ATOM 678 N N . ARG A 1 85 ? 15.247 -8.406 1.153 1.00 77.44 85 ARG A N 1
ATOM 679 C CA . ARG A 1 85 ? 14.866 -7.605 -0.032 1.00 77.44 85 ARG A CA 1
ATOM 680 C C . ARG A 1 85 ? 15.032 -8.400 -1.323 1.00 77.44 85 ARG A C 1
ATOM 682 O O . ARG A 1 85 ? 14.265 -8.236 -2.267 1.00 77.44 85 ARG A O 1
ATOM 689 N N . PHE A 1 86 ? 16.073 -9.223 -1.361 1.00 65.69 86 PHE A N 1
ATOM 690 C CA . PHE A 1 86 ? 16.323 -10.167 -2.434 1.00 65.69 86 PHE A CA 1
ATOM 691 C C . PHE A 1 86 ? 15.388 -11.362 -2.226 1.00 65.69 86 PHE A C 1
ATOM 693 O O . PHE A 1 86 ? 15.467 -12.033 -1.206 1.00 65.69 86 PHE A O 1
ATOM 700 N N . GLY A 1 87 ? 14.463 -11.588 -3.159 1.00 60.69 87 GLY A N 1
ATOM 701 C CA . GLY A 1 87 ? 13.432 -12.626 -3.040 1.00 60.69 87 GLY A CA 1
ATOM 702 C C . GLY A 1 87 ? 12.016 -12.078 -2.849 1.00 60.69 87 GLY A C 1
ATOM 703 O O . GLY A 1 87 ? 11.053 -12.794 -3.122 1.00 60.69 87 GLY A O 1
ATOM 704 N N . THR A 1 88 ? 11.868 -10.815 -2.430 1.00 64.25 88 THR A N 1
ATOM 705 C CA . THR A 1 88 ? 10.567 -10.130 -2.430 1.00 64.25 88 THR A CA 1
ATOM 706 C C . THR A 1 88 ? 10.155 -9.806 -3.870 1.00 64.25 88 THR A C 1
ATOM 708 O O . THR A 1 88 ? 10.973 -9.241 -4.607 1.00 64.25 88 THR A O 1
ATOM 711 N N . PRO A 1 89 ? 8.915 -10.121 -4.298 1.00 70.12 89 PRO A N 1
ATOM 712 C CA . PRO A 1 89 ? 8.435 -9.704 -5.609 1.00 70.12 89 PRO A CA 1
ATOM 713 C C . PRO A 1 89 ? 8.560 -8.193 -5.778 1.00 70.12 89 PRO A C 1
ATOM 715 O O . PRO A 1 89 ? 8.333 -7.424 -4.848 1.00 70.12 89 PRO A O 1
ATOM 718 N N . ARG A 1 90 ? 8.909 -7.755 -6.989 1.00 69.69 90 ARG A N 1
ATOM 719 C CA . ARG A 1 90 ? 9.027 -6.322 -7.296 1.00 69.69 90 ARG A CA 1
ATOM 720 C C . ARG A 1 90 ? 7.664 -5.641 -7.407 1.00 69.69 90 ARG A C 1
ATOM 722 O O . ARG A 1 90 ? 7.604 -4.420 -7.275 1.00 69.69 90 ARG A O 1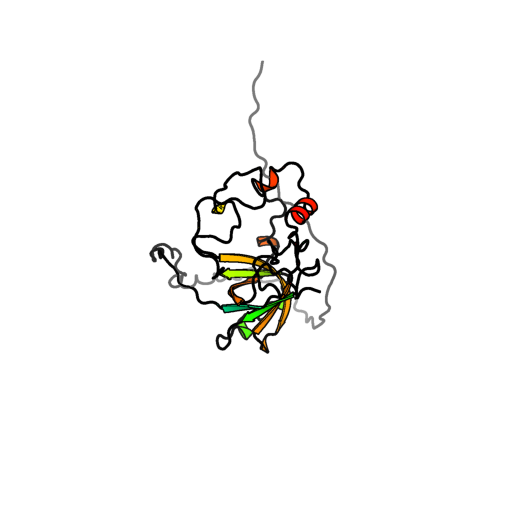
ATOM 729 N N . GLN A 1 91 ? 6.612 -6.405 -7.720 1.00 68.94 91 GLN A N 1
ATOM 730 C CA . GLN A 1 91 ? 5.223 -5.947 -7.791 1.00 68.94 91 GLN A CA 1
ATOM 731 C C . GLN A 1 91 ? 4.249 -7.076 -7.390 1.00 68.94 91 GLN A C 1
ATOM 733 O O . GLN A 1 91 ? 4.527 -8.230 -7.712 1.00 68.94 91 GLN A O 1
ATOM 738 N N . PRO A 1 92 ? 3.072 -6.760 -6.808 1.00 58.69 92 PRO A N 1
ATOM 739 C CA . PRO A 1 92 ? 2.084 -7.731 -6.305 1.00 58.69 92 PRO A CA 1
ATOM 740 C C . PRO A 1 92 ? 1.630 -8.793 -7.314 1.00 58.69 92 PRO A C 1
ATOM 742 O O . PRO A 1 92 ? 1.370 -9.942 -6.969 1.00 58.69 92 PRO A O 1
ATOM 745 N N . VAL A 1 93 ? 1.523 -8.384 -8.581 1.00 59.78 93 VAL A N 1
ATOM 746 C CA . VAL A 1 93 ? 1.010 -9.200 -9.693 1.00 59.78 93 VAL A CA 1
ATOM 747 C C . VAL A 1 93 ? 2.120 -10.037 -10.342 1.00 59.78 93 VAL A C 1
ATOM 749 O O . VAL A 1 93 ? 1.839 -10.998 -11.053 1.00 59.78 93 VAL A O 1
ATOM 752 N N . VAL A 1 94 ? 3.390 -9.704 -10.094 1.00 56.25 94 VAL A N 1
ATOM 753 C CA . VAL A 1 94 ? 4.528 -10.418 -10.677 1.00 56.25 94 VAL A CA 1
ATOM 754 C C . VAL A 1 94 ? 4.918 -11.563 -9.746 1.00 56.25 94 VAL A C 1
ATOM 756 O O . VAL A 1 94 ? 5.682 -11.391 -8.802 1.00 56.25 94 VAL A O 1
ATOM 759 N N . THR A 1 95 ? 4.349 -12.740 -10.002 1.00 49.78 95 THR A N 1
ATOM 760 C CA . THR A 1 95 ? 4.585 -13.979 -9.236 1.00 49.78 95 THR A CA 1
ATOM 761 C C . THR A 1 95 ? 5.633 -14.898 -9.872 1.00 49.78 95 THR A C 1
ATOM 763 O O . THR A 1 95 ? 6.119 -15.832 -9.235 1.00 49.78 95 THR A O 1
ATOM 766 N N . LYS A 1 96 ? 6.030 -14.640 -11.125 1.00 42.19 96 LYS A N 1
ATOM 767 C CA . LYS A 1 96 ? 7.191 -15.295 -11.745 1.00 42.19 96 LYS A CA 1
ATOM 768 C C . LYS A 1 96 ? 8.460 -14.753 -11.069 1.00 42.19 96 LYS A C 1
ATOM 770 O O . LYS A 1 96 ? 8.714 -13.555 -11.106 1.00 42.19 96 LYS A O 1
ATOM 775 N N . GLY A 1 97 ? 9.220 -15.630 -10.407 1.00 46.22 97 GLY A N 1
ATOM 776 C CA . GLY A 1 97 ? 10.450 -15.282 -9.674 1.00 46.22 97 GLY A CA 1
ATOM 777 C C . GLY A 1 97 ? 10.314 -15.172 -8.147 1.00 46.22 97 GLY A C 1
ATOM 778 O O . GLY A 1 97 ? 11.317 -14.947 -7.473 1.00 46.22 97 GLY A O 1
ATOM 779 N N . THR A 1 98 ? 9.119 -15.359 -7.577 1.00 46.09 98 THR A N 1
ATOM 780 C CA . THR A 1 98 ? 8.925 -15.439 -6.116 1.00 46.09 98 THR A CA 1
ATOM 781 C C . THR A 1 98 ? 9.146 -16.862 -5.604 1.00 46.09 98 THR A C 1
ATOM 783 O O . THR A 1 98 ? 9.031 -17.826 -6.365 1.00 46.09 98 THR A O 1
ATOM 786 N N . LEU A 1 99 ? 9.414 -17.010 -4.298 1.00 45.59 99 LEU A N 1
ATOM 787 C CA . LEU A 1 99 ? 9.360 -18.299 -3.587 1.00 45.59 99 LEU A CA 1
ATOM 788 C C . LEU A 1 99 ? 8.114 -19.091 -4.040 1.00 45.59 99 LEU A C 1
ATOM 790 O O . LEU A 1 99 ? 6.992 -18.628 -3.854 1.00 45.59 99 LEU A O 1
ATOM 794 N N . GLY A 1 100 ? 8.310 -20.242 -4.692 1.00 46.25 100 GLY A N 1
ATOM 795 C CA . GLY A 1 100 ? 7.232 -21.160 -5.084 1.00 46.25 100 GLY A CA 1
ATOM 796 C C . GLY A 1 100 ? 6.421 -20.822 -6.347 1.00 46.25 100 GLY A C 1
ATOM 797 O O . GLY A 1 100 ? 5.402 -21.472 -6.572 1.00 46.25 100 GLY A O 1
ATOM 798 N N . GLY A 1 101 ? 6.809 -19.829 -7.165 1.00 52.09 101 GLY A N 1
ATOM 799 C CA . GLY A 1 101 ? 6.192 -19.568 -8.486 1.00 52.09 101 GLY A CA 1
ATOM 800 C C . GLY A 1 101 ? 4.690 -19.231 -8.473 1.00 52.09 101 GLY A C 1
ATOM 801 O O . GLY A 1 101 ? 4.019 -19.304 -9.501 1.00 52.09 101 GLY A O 1
ATOM 802 N N . SER A 1 102 ? 4.153 -18.890 -7.304 1.00 58.62 102 SER A N 1
ATOM 803 C CA . SER A 1 102 ? 2.742 -18.602 -7.047 1.00 58.62 102 SER A CA 1
ATOM 804 C C . SER A 1 102 ? 2.624 -17.456 -6.041 1.00 58.62 102 SER A C 1
ATOM 806 O O . SER A 1 102 ? 3.536 -17.224 -5.241 1.00 58.62 102 SER A O 1
ATOM 808 N N . ALA A 1 103 ? 1.506 -16.722 -6.091 1.00 65.00 103 ALA A N 1
ATOM 809 C CA . ALA A 1 103 ? 1.236 -15.631 -5.159 1.00 65.00 103 ALA A CA 1
ATOM 810 C C . ALA A 1 103 ? 1.223 -16.168 -3.722 1.00 65.00 103 ALA A C 1
ATOM 812 O O . ALA A 1 103 ? 0.302 -16.883 -3.329 1.00 65.00 103 ALA A O 1
ATOM 813 N N . GLN A 1 104 ? 2.246 -15.820 -2.944 1.00 73.94 104 GLN A N 1
ATOM 814 C CA . GLN A 1 104 ? 2.326 -16.237 -1.551 1.00 73.94 104 GLN A CA 1
ATOM 815 C C . GLN A 1 104 ? 1.226 -15.561 -0.730 1.00 73.94 104 GLN A C 1
ATOM 817 O O . GLN A 1 104 ? 0.930 -14.375 -0.923 1.00 73.94 104 GLN A O 1
ATOM 822 N N . ILE A 1 105 ? 0.642 -16.327 0.192 1.00 84.75 105 ILE A N 1
ATOM 823 C CA . ILE A 1 105 ? -0.287 -15.803 1.192 1.00 84.75 105 ILE A CA 1
ATOM 824 C C . ILE A 1 105 ? 0.538 -15.181 2.317 1.00 84.75 105 ILE A C 1
ATOM 826 O O . ILE A 1 105 ? 1.470 -15.801 2.829 1.00 84.75 105 ILE A O 1
ATOM 830 N N . GLY A 1 106 ? 0.173 -13.973 2.724 1.00 91.50 106 GLY A N 1
ATOM 831 C CA . GLY A 1 106 ? 0.601 -13.399 3.992 1.00 91.50 106 GLY A CA 1
ATOM 832 C C . GLY A 1 106 ? -0.575 -12.784 4.731 1.00 91.50 106 GLY A C 1
ATOM 833 O O . GLY A 1 106 ? -1.732 -12.920 4.331 1.00 91.50 106 GLY A O 1
ATOM 834 N N . GLU A 1 107 ? -0.271 -12.127 5.838 1.00 97.12 107 GLU A N 1
ATOM 835 C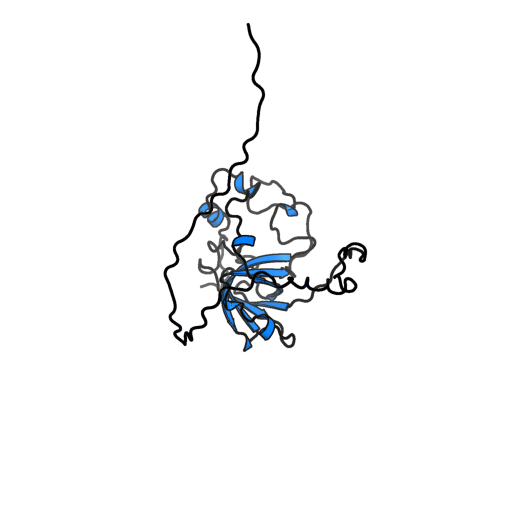 CA . GLU A 1 107 ? -1.267 -11.634 6.777 1.00 97.12 107 GLU A CA 1
ATOM 836 C C . GLU A 1 107 ? -1.044 -10.157 7.067 1.00 97.12 107 GLU A C 1
ATOM 838 O O . GLU A 1 107 ? 0.085 -9.689 7.203 1.00 97.12 107 GLU A O 1
ATOM 843 N N . ILE A 1 108 ? -2.136 -9.420 7.193 1.00 98.06 108 ILE A N 1
ATOM 844 C CA . ILE A 1 108 ? -2.157 -8.063 7.716 1.00 98.06 108 ILE A CA 1
ATOM 845 C C . ILE A 1 108 ? -2.712 -8.156 9.128 1.00 98.06 108 ILE A C 1
ATOM 847 O O . ILE A 1 108 ? -3.894 -8.436 9.315 1.00 98.06 108 ILE A O 1
ATOM 851 N N . VAL A 1 109 ? -1.842 -7.967 10.117 1.00 98.31 109 VAL A N 1
ATOM 852 C CA . VAL A 1 109 ? -2.174 -8.118 11.536 1.00 98.31 109 VAL A CA 1
ATOM 853 C C . VAL A 1 109 ? -2.393 -6.737 12.136 1.00 98.31 109 VAL A C 1
ATOM 855 O O . VAL A 1 109 ? -1.439 -5.974 12.328 1.00 98.31 109 VAL A O 1
ATOM 858 N N . PHE A 1 110 ? -3.652 -6.407 12.410 1.00 98.38 110 PHE A N 1
ATOM 859 C CA . PHE A 1 110 ? -4.064 -5.113 12.939 1.00 98.38 110 PHE A CA 1
ATOM 860 C C . PHE A 1 110 ? -3.687 -4.956 14.412 1.00 98.38 110 PHE A C 1
ATOM 862 O O . PHE A 1 110 ? -3.642 -5.911 15.192 1.00 98.38 110 PHE A O 1
ATOM 869 N N . LYS A 1 111 ? -3.382 -3.718 14.807 1.00 97.25 111 LYS A N 1
ATOM 870 C CA . LYS A 1 111 ? -3.105 -3.387 16.205 1.00 97.25 111 LYS A CA 1
ATOM 871 C C . LYS A 1 111 ? -4.363 -3.573 17.050 1.00 97.25 111 LYS A C 1
ATOM 873 O O . LYS A 1 111 ? -5.458 -3.184 16.657 1.00 97.25 111 LYS A O 1
ATOM 878 N N . LYS A 1 112 ? -4.176 -4.113 18.251 1.00 94.56 112 LYS A N 1
ATOM 879 C CA . LYS A 1 112 ? -5.247 -4.311 19.235 1.00 94.56 112 LYS A CA 1
ATOM 880 C C . LYS A 1 112 ? -5.656 -2.989 19.894 1.00 94.56 112 LYS A C 1
ATOM 882 O O . LYS A 1 112 ? -4.914 -2.009 19.831 1.00 94.56 112 LYS A O 1
ATOM 887 N N . ASN A 1 113 ? -6.801 -2.999 20.580 1.00 92.50 113 ASN A N 1
ATOM 888 C CA . ASN A 1 113 ? -7.318 -1.893 21.402 1.00 92.50 113 ASN A CA 1
ATOM 889 C C . ASN A 1 113 ? -7.632 -0.607 20.614 1.00 92.50 113 ASN A C 1
ATOM 891 O O . ASN A 1 113 ? -7.512 0.495 21.145 1.00 92.50 113 ASN A O 1
ATOM 895 N N . ARG A 1 114 ? -8.007 -0.741 19.336 1.00 94.31 114 ARG A N 1
ATOM 896 C CA . ARG A 1 114 ? -8.399 0.380 18.461 1.00 94.31 114 ARG A CA 1
ATOM 897 C C . ARG A 1 114 ? -9.731 0.159 17.741 1.00 94.31 114 ARG A C 1
ATOM 899 O O . ARG A 1 114 ? -10.075 0.950 16.870 1.00 94.31 114 ARG A O 1
ATOM 906 N N . ASN A 1 115 ? -10.465 -0.896 18.100 1.00 95.00 115 ASN A N 1
ATOM 907 C CA . ASN A 1 115 ? -11.715 -1.310 17.459 1.00 95.00 115 ASN A CA 1
ATOM 908 C C . ASN A 1 115 ? -11.566 -1.616 15.956 1.00 95.00 115 ASN A C 1
ATOM 910 O O . ASN A 1 115 ? -12.512 -1.458 15.182 1.00 95.00 115 ASN A O 1
ATOM 914 N N . PHE A 1 116 ? -10.377 -2.041 15.518 1.00 96.12 116 PHE A N 1
ATOM 915 C CA . PHE A 1 116 ? -10.149 -2.390 14.114 1.00 96.12 116 PHE A CA 1
ATOM 916 C C . PHE A 1 116 ? -10.879 -3.670 13.710 1.00 96.12 116 PHE A C 1
ATOM 918 O O . PHE A 1 116 ? -11.269 -3.799 12.561 1.00 96.12 116 PHE A O 1
ATOM 925 N N . GLU A 1 117 ? -11.157 -4.564 14.654 1.00 91.81 117 GLU A N 1
ATOM 926 C CA . GLU A 1 117 ? -12.050 -5.708 14.474 1.00 91.81 117 GLU A CA 1
ATOM 927 C C . GLU A 1 117 ? -13.460 -5.302 14.022 1.00 91.81 117 GLU A C 1
ATOM 929 O O . GLU A 1 117 ? -14.099 -6.036 13.275 1.00 91.81 117 GLU A O 1
ATOM 934 N N . ILE A 1 118 ? -13.934 -4.120 14.432 1.00 95.31 118 ILE A N 1
ATOM 935 C CA . ILE A 1 118 ? -15.205 -3.554 13.967 1.00 95.31 118 ILE A CA 1
ATOM 936 C C . ILE A 1 118 ? -14.999 -2.874 12.610 1.00 95.31 118 ILE A C 1
ATOM 938 O O . ILE A 1 118 ? -15.804 -3.051 11.705 1.00 95.31 118 ILE A O 1
ATOM 942 N N . ALA A 1 119 ? -13.901 -2.132 12.439 1.00 97.12 119 ALA A N 1
ATOM 943 C CA . ALA A 1 119 ? -13.594 -1.437 11.185 1.00 97.12 119 ALA A CA 1
ATOM 944 C C . ALA A 1 119 ? -13.341 -2.379 9.990 1.00 97.12 119 ALA A C 1
ATOM 946 O O . ALA A 1 119 ? -13.403 -1.938 8.846 1.00 97.12 119 ALA A O 1
ATOM 947 N N . LEU A 1 120 ? -13.036 -3.653 10.250 1.00 97.62 120 LEU A N 1
ATOM 948 C CA . LEU A 1 120 ? -12.840 -4.689 9.236 1.00 97.62 120 LEU A CA 1
ATOM 949 C C . LEU A 1 120 ? -14.143 -5.324 8.736 1.00 97.62 120 LEU A C 1
ATOM 951 O O . LEU A 1 120 ? -14.087 -6.081 7.768 1.00 97.62 120 LEU A O 1
ATOM 955 N N . GLN A 1 121 ? -15.288 -5.042 9.367 1.00 96.75 121 GLN A N 1
ATOM 956 C CA . GLN A 1 121 ? -16.587 -5.574 8.948 1.00 96.75 121 GLN A CA 1
ATOM 957 C C . GLN A 1 121 ? -16.863 -5.284 7.466 1.00 96.75 121 GLN A C 1
ATOM 959 O O . GLN A 1 121 ? -16.470 -4.244 6.938 1.00 96.75 121 GLN A O 1
ATOM 964 N N . ASP A 1 122 ? -17.514 -6.239 6.798 1.00 97.44 122 ASP A N 1
ATOM 965 C CA . ASP A 1 122 ? -17.875 -6.214 5.374 1.00 97.44 122 ASP A CA 1
ATOM 966 C C . ASP A 1 122 ? -16.696 -6.258 4.381 1.00 97.44 122 ASP A C 1
ATOM 968 O O . ASP A 1 122 ? -16.912 -6.311 3.165 1.00 97.44 122 ASP A O 1
ATOM 972 N N . LEU A 1 123 ? -15.443 -6.302 4.853 1.00 97.62 123 LEU A N 1
ATOM 973 C CA . LEU A 1 123 ? -14.272 -6.367 3.975 1.00 97.62 123 LEU A CA 1
ATOM 974 C C . LEU A 1 123 ? -14.242 -7.659 3.141 1.00 97.62 123 LEU A C 1
ATOM 976 O O . LEU A 1 123 ? -13.781 -7.639 2.000 1.00 97.62 123 LEU A O 1
ATOM 980 N N . GLU A 1 124 ? -14.778 -8.765 3.662 1.00 95.19 124 GLU A N 1
ATOM 981 C CA . GLU A 1 124 ? -14.944 -10.030 2.933 1.00 95.19 124 GLU A CA 1
ATOM 982 C C . GLU A 1 124 ? -15.818 -9.923 1.671 1.00 95.19 124 GLU A C 1
ATOM 984 O O . GLU A 1 124 ? -15.751 -10.799 0.809 1.00 95.19 124 GLU A O 1
ATOM 989 N N . GLY A 1 125 ? -16.614 -8.856 1.532 1.00 96.19 125 GLY A N 1
ATOM 990 C CA . GLY A 1 125 ? -17.388 -8.577 0.323 1.00 96.19 125 GLY A CA 1
ATOM 991 C C . GLY A 1 125 ? -16.535 -8.137 -0.874 1.00 96.19 125 GLY A C 1
ATOM 992 O O . GLY A 1 125 ? -17.039 -8.096 -1.998 1.00 96.19 125 GLY A O 1
ATOM 993 N N . PHE A 1 126 ? -15.255 -7.817 -0.661 1.00 97.31 126 PHE A N 1
ATOM 994 C CA . PHE A 1 126 ? -14.329 -7.366 -1.698 1.00 97.31 126 PHE A CA 1
ATOM 995 C C . PHE A 1 126 ? -13.322 -8.458 -2.066 1.00 97.31 126 PHE A C 1
ATOM 997 O O . PHE A 1 126 ? -12.737 -9.111 -1.207 1.00 97.31 126 PHE A O 1
ATOM 1004 N N . GLU A 1 127 ? -13.054 -8.621 -3.364 1.00 94.62 127 GLU A N 1
ATOM 1005 C CA . GLU A 1 127 ? -12.037 -9.573 -3.830 1.00 94.62 127 GLU A CA 1
ATOM 1006 C C . GLU A 1 127 ? -10.609 -9.027 -3.663 1.00 94.62 127 GLU A C 1
ATOM 1008 O O . GLU A 1 127 ? -9.667 -9.786 -3.442 1.00 94.62 127 GLU A O 1
ATOM 1013 N N . TYR A 1 128 ? -10.436 -7.707 -3.749 1.00 95.94 128 TYR A N 1
ATOM 1014 C CA . TYR A 1 128 ? -9.140 -7.041 -3.658 1.00 95.94 128 TYR A CA 1
ATOM 1015 C C . TYR A 1 128 ? -9.193 -5.861 -2.686 1.00 95.94 128 TYR A C 1
ATOM 1017 O O . TYR A 1 128 ? -10.228 -5.214 -2.513 1.00 95.94 128 TYR A O 1
ATOM 1025 N N . CYS A 1 129 ? -8.042 -5.537 -2.104 1.00 96.62 129 CYS A N 1
ATOM 1026 C CA . CYS A 1 129 ? -7.828 -4.318 -1.337 1.00 96.62 129 CYS A CA 1
ATOM 1027 C C . CYS A 1 129 ? -6.573 -3.577 -1.798 1.00 96.62 129 CYS A C 1
ATOM 1029 O O . CYS A 1 129 ? -5.600 -4.168 -2.275 1.00 96.62 129 CYS A O 1
ATOM 1031 N N . TRP A 1 130 ? -6.593 -2.264 -1.611 1.00 97.50 130 TRP A N 1
ATOM 1032 C CA . TRP A 1 130 ? -5.402 -1.441 -1.559 1.00 97.50 130 TRP A CA 1
ATOM 1033 C C . TRP A 1 130 ? -4.805 -1.485 -0.163 1.00 97.50 130 TRP A C 1
ATOM 1035 O O . TRP A 1 130 ? -5.485 -1.230 0.830 1.00 97.50 130 TRP A O 1
ATOM 1045 N N . LEU A 1 131 ? -3.505 -1.736 -0.109 1.00 97.44 131 LEU A N 1
ATOM 1046 C CA . LEU A 1 131 ? -2.705 -1.645 1.095 1.00 97.44 131 LEU A CA 1
ATOM 1047 C C . LEU A 1 131 ? -1.735 -0.471 0.957 1.00 97.44 131 LEU A C 1
ATOM 1049 O O . LEU A 1 131 ? -0.939 -0.427 0.015 1.00 97.44 131 LEU A O 1
ATOM 1053 N N . ILE A 1 132 ? -1.803 0.470 1.899 1.00 98.06 132 ILE A N 1
ATOM 1054 C CA . ILE A 1 132 ? -0.886 1.608 1.986 1.00 98.06 132 ILE A CA 1
ATOM 1055 C C . ILE A 1 132 ? 0.107 1.320 3.101 1.00 98.06 132 ILE A C 1
ATOM 1057 O O . ILE A 1 132 ? -0.271 1.137 4.259 1.00 98.06 132 ILE A O 1
ATOM 1061 N N . THR A 1 133 ? 1.389 1.275 2.764 1.00 97.56 133 THR A N 1
ATOM 1062 C CA . THR A 1 133 ? 2.448 0.863 3.693 1.00 97.56 133 THR A CA 1
ATOM 1063 C C . THR A 1 133 ? 3.555 1.891 3.797 1.00 97.56 133 THR A C 1
ATOM 1065 O O . THR A 1 133 ? 3.633 2.825 3.004 1.00 97.56 133 THR A O 1
ATOM 1068 N N . TYR A 1 134 ? 4.419 1.733 4.796 1.00 97.31 134 TYR A N 1
ATOM 1069 C CA . TYR A 1 134 ? 5.588 2.581 4.989 1.00 97.31 134 TYR A CA 1
ATOM 1070 C C . TYR A 1 134 ? 6.870 1.747 4.880 1.00 97.31 134 TYR A C 1
ATOM 1072 O O . TYR A 1 134 ? 7.112 0.846 5.689 1.00 97.31 134 TYR A O 1
ATOM 1080 N N . PHE A 1 135 ? 7.730 2.049 3.904 1.00 95.25 135 PHE A N 1
ATOM 1081 C CA . PHE A 1 135 ? 9.022 1.383 3.714 1.00 95.25 135 PHE A CA 1
ATOM 1082 C C . PHE A 1 135 ? 10.055 1.881 4.736 1.00 95.25 135 PHE A C 1
ATOM 1084 O O . PHE A 1 135 ? 11.056 2.506 4.398 1.00 95.25 135 PHE A O 1
ATOM 1091 N N . HIS A 1 136 ? 9.814 1.558 6.006 1.00 94.19 136 HIS A N 1
ATOM 1092 C CA . HIS A 1 136 ? 10.612 1.938 7.177 1.00 94.19 136 HIS A CA 1
ATOM 1093 C C . HIS A 1 136 ? 12.109 1.585 7.098 1.00 94.19 136 HIS A C 1
ATOM 1095 O O . HIS A 1 136 ? 12.923 2.194 7.788 1.00 94.19 136 HIS A O 1
ATOM 1101 N N . LEU A 1 137 ? 12.495 0.620 6.257 1.00 93.38 137 LEU A N 1
ATOM 1102 C CA . LEU A 1 137 ? 13.895 0.227 6.058 1.00 93.38 137 LEU A CA 1
ATOM 1103 C C . LEU A 1 137 ? 14.592 1.015 4.935 1.00 93.38 137 LEU A C 1
ATOM 1105 O O . LEU A 1 137 ? 15.807 0.885 4.747 1.00 93.38 137 LEU A O 1
ATOM 1109 N N . ASN A 1 138 ? 13.861 1.813 4.158 1.00 91.06 138 ASN A N 1
ATOM 1110 C CA . ASN A 1 138 ? 14.416 2.584 3.056 1.00 91.06 138 ASN A CA 1
ATOM 1111 C C . ASN A 1 138 ? 14.888 3.944 3.563 1.00 91.06 138 ASN A C 1
ATOM 1113 O O . ASN A 1 138 ? 14.105 4.757 4.040 1.00 91.06 138 ASN A O 1
ATOM 1117 N N . LYS A 1 139 ? 16.195 4.189 3.443 1.00 89.00 139 LYS A N 1
ATOM 1118 C CA . LYS A 1 139 ? 16.832 5.439 3.857 1.00 89.00 139 LYS A CA 1
ATOM 1119 C C . LYS A 1 139 ? 17.222 6.256 2.633 1.00 89.00 139 LYS A C 1
ATOM 1121 O O . LYS A 1 139 ? 17.744 5.702 1.663 1.00 89.00 139 LYS A O 1
ATOM 1126 N N . GLY A 1 140 ? 16.988 7.564 2.717 1.00 92.31 140 GLY A N 1
ATOM 1127 C CA . GLY A 1 140 ? 17.336 8.527 1.677 1.00 92.31 140 GLY A CA 1
ATOM 1128 C C . GLY A 1 140 ? 16.553 8.360 0.371 1.00 92.31 140 GLY A C 1
ATOM 1129 O O . GLY A 1 140 ? 15.882 7.355 0.119 1.00 92.31 140 GLY A O 1
ATOM 1130 N N . TRP A 1 141 ? 16.657 9.374 -0.483 1.00 95.62 141 TRP A N 1
ATOM 1131 C CA . TRP A 1 141 ? 16.060 9.388 -1.813 1.00 95.62 141 TRP A CA 1
ATOM 1132 C C . TRP A 1 141 ? 16.902 10.241 -2.762 1.00 95.62 141 TRP A C 1
ATOM 1134 O O . TRP A 1 141 ? 17.679 11.087 -2.328 1.00 95.62 141 TRP A O 1
ATOM 1144 N N . ASN A 1 142 ? 16.740 10.009 -4.065 1.00 95.25 142 ASN A N 1
ATOM 1145 C CA . ASN A 1 142 ? 17.366 10.808 -5.115 1.00 95.25 142 ASN A CA 1
ATOM 1146 C C . ASN A 1 142 ? 16.292 11.296 -6.100 1.00 95.25 142 ASN A C 1
ATOM 1148 O O . ASN A 1 142 ? 15.394 10.516 -6.430 1.00 95.25 142 ASN A O 1
ATOM 1152 N N . PRO A 1 143 ? 16.386 12.529 -6.638 1.00 95.38 143 PRO A N 1
ATOM 1153 C CA . PRO A 1 143 ? 15.418 13.050 -7.610 1.00 95.38 143 PRO A CA 1
ATOM 1154 C C . PRO A 1 143 ? 15.345 12.248 -8.913 1.00 95.38 143 PRO A C 1
ATOM 1156 O O . PRO A 1 143 ? 14.316 12.247 -9.589 1.00 95.38 143 PRO A O 1
ATOM 1159 N N . LYS A 1 144 ? 16.434 11.558 -9.268 1.00 93.88 144 LYS A N 1
ATOM 1160 C CA . LYS A 1 144 ? 16.493 10.630 -10.395 1.00 93.88 144 LYS A CA 1
ATOM 1161 C C . LYS A 1 144 ? 16.986 9.262 -9.939 1.00 93.88 144 LYS A C 1
ATOM 1163 O O . LYS A 1 144 ? 17.914 9.172 -9.137 1.00 93.88 144 LYS A O 1
ATOM 1168 N N . VAL A 1 145 ? 16.398 8.205 -10.488 1.00 90.38 145 VAL A N 1
ATOM 1169 C CA . VAL A 1 145 ? 16.720 6.808 -10.169 1.00 90.38 145 VAL A CA 1
ATOM 1170 C C . VAL A 1 145 ? 16.899 5.998 -11.447 1.00 90.38 145 VAL A C 1
ATOM 1172 O O . VAL A 1 145 ? 16.363 6.356 -12.495 1.00 90.38 145 VAL A O 1
ATOM 1175 N N . LYS A 1 146 ? 17.652 4.902 -11.363 1.00 86.88 146 LYS A N 1
ATOM 1176 C CA . LYS A 1 146 ? 17.789 3.929 -12.447 1.00 86.88 146 LYS A CA 1
ATOM 1177 C C . LYS A 1 146 ? 16.842 2.757 -12.161 1.00 86.88 146 LYS A C 1
ATOM 1179 O O . LYS A 1 146 ? 17.145 1.965 -11.266 1.00 86.88 146 LYS A O 1
ATOM 1184 N N . PRO A 1 147 ? 15.668 2.681 -12.811 1.00 82.06 147 PRO A N 1
ATOM 1185 C CA . PRO A 1 147 ? 14.781 1.538 -12.639 1.00 82.06 147 PRO A CA 1
ATOM 1186 C C . PRO A 1 147 ? 15.405 0.258 -13.219 1.00 82.06 147 PRO A C 1
ATOM 1188 O O . PRO A 1 147 ? 16.248 0.339 -14.111 1.00 82.06 147 PRO A O 1
ATOM 1191 N N . PRO A 1 148 ? 14.986 -0.926 -12.735 1.00 72.62 148 PRO A N 1
ATOM 1192 C CA . PRO A 1 148 ? 15.441 -2.207 -13.281 1.00 72.62 148 PRO A CA 1
ATOM 1193 C C . PRO A 1 148 ? 14.938 -2.439 -14.714 1.00 72.62 148 PRO A C 1
ATOM 1195 O O . PRO A 1 148 ? 15.590 -3.122 -15.491 1.00 72.62 148 PRO A O 1
ATOM 1198 N N . ARG A 1 149 ? 13.792 -1.843 -15.067 1.00 66.94 149 ARG A N 1
ATOM 1199 C CA . ARG A 1 149 ? 13.204 -1.867 -16.411 1.00 66.94 149 ARG A CA 1
ATOM 1200 C C . ARG A 1 149 ? 13.608 -0.586 -17.152 1.00 66.94 149 ARG A C 1
ATOM 1202 O O . ARG A 1 149 ? 13.603 0.474 -16.532 1.00 66.94 149 ARG A O 1
ATOM 1209 N N . GLY A 1 150 ? 13.880 -0.651 -18.458 1.00 62.16 150 GLY A N 1
ATOM 1210 C CA . GLY A 1 150 ? 14.098 0.526 -19.318 1.00 62.16 150 GLY A CA 1
ATOM 1211 C C . GLY A 1 150 ? 15.307 0.418 -20.255 1.00 62.16 150 GLY A C 1
ATOM 1212 O O . GLY A 1 150 ? 16.181 -0.423 -20.060 1.00 62.16 150 GLY A O 1
ATOM 1213 N N . LYS A 1 151 ? 15.357 1.278 -21.286 1.00 57.22 151 LYS A N 1
ATOM 1214 C CA . LYS A 1 151 ? 16.509 1.387 -22.205 1.00 57.22 151 LYS A CA 1
ATOM 1215 C C . LYS A 1 151 ? 17.789 1.724 -21.425 1.00 57.22 151 LYS A C 1
ATOM 1217 O O . LYS A 1 151 ? 17.752 2.539 -20.505 1.00 57.22 151 LYS A O 1
ATOM 1222 N N . HIS A 1 152 ? 18.889 1.087 -21.832 1.00 52.78 152 HIS A N 1
ATOM 1223 C CA . HIS A 1 152 ? 20.240 1.158 -21.263 1.00 52.78 152 HIS A CA 1
ATOM 1224 C C . HIS A 1 152 ? 20.558 2.446 -20.479 1.00 52.78 152 HIS A C 1
ATOM 1226 O O . HIS A 1 152 ? 20.531 3.546 -21.022 1.00 52.78 152 HIS A O 1
ATOM 1232 N N . ASP A 1 153 ? 20.899 2.272 -19.200 1.00 62.44 153 ASP A N 1
ATOM 1233 C CA . ASP A 1 153 ? 21.547 3.244 -18.299 1.00 62.44 153 ASP A CA 1
ATOM 1234 C C . ASP A 1 153 ? 20.872 4.613 -18.055 1.00 62.44 153 ASP A C 1
ATOM 1236 O O . ASP A 1 153 ? 21.391 5.443 -17.303 1.00 62.44 153 ASP A O 1
ATOM 1240 N N . ALA A 1 154 ? 19.686 4.859 -18.611 1.00 77.62 154 ALA A N 1
ATOM 1241 C CA . ALA A 1 154 ? 19.005 6.136 -18.444 1.00 77.62 154 ALA A CA 1
ATOM 1242 C C . ALA A 1 154 ? 18.411 6.290 -17.031 1.00 77.62 154 ALA A C 1
ATOM 1244 O O . ALA A 1 154 ? 17.559 5.516 -16.588 1.00 77.62 154 ALA A O 1
ATOM 1245 N N . LYS A 1 155 ? 18.821 7.346 -16.317 1.00 88.06 155 LYS A N 1
ATOM 1246 C CA . LYS A 1 155 ? 18.176 7.757 -15.062 1.00 88.06 155 LYS A CA 1
ATOM 1247 C C . LYS A 1 155 ? 16.851 8.468 -15.359 1.00 88.06 155 LYS A C 1
ATOM 1249 O O . LYS A 1 155 ? 16.830 9.460 -16.088 1.00 88.06 155 LYS A O 1
ATOM 1254 N N . LEU A 1 156 ? 15.767 8.022 -14.730 1.00 90.12 156 LEU A N 1
ATOM 1255 C CA . LEU A 1 156 ? 14.431 8.614 -14.837 1.00 90.12 156 LEU A CA 1
ATOM 1256 C C . LEU A 1 156 ? 14.106 9.462 -13.607 1.00 90.12 156 LEU A C 1
ATOM 1258 O O . LEU A 1 156 ? 14.637 9.221 -12.524 1.00 90.12 156 LEU A O 1
ATOM 1262 N N . GLY A 1 157 ? 13.217 10.446 -13.759 1.00 93.69 157 GLY A N 1
ATOM 1263 C CA . GLY A 1 157 ? 12.692 11.203 -12.619 1.00 93.69 157 GLY A CA 1
ATOM 1264 C C . GLY A 1 157 ? 11.978 10.278 -11.630 1.00 93.69 157 GLY A C 1
ATOM 1265 O O . GLY A 1 157 ? 11.202 9.418 -12.041 1.00 93.69 157 GLY A O 1
ATOM 1266 N N . LEU A 1 158 ? 12.223 10.451 -10.328 1.00 94.75 158 LEU A N 1
ATOM 1267 C CA . LEU A 1 158 ? 11.731 9.557 -9.274 1.00 94.75 158 LEU A CA 1
ATOM 1268 C C . LEU A 1 158 ? 10.213 9.338 -9.346 1.00 94.75 158 LEU A C 1
ATOM 1270 O O . LEU A 1 158 ? 9.749 8.198 -9.284 1.00 94.75 158 LEU A O 1
ATOM 1274 N N . PHE A 1 159 ? 9.442 10.410 -9.533 1.00 94.94 159 PHE A N 1
ATOM 1275 C CA . PHE A 1 159 ? 7.980 10.350 -9.597 1.00 94.94 159 PHE A CA 1
ATOM 1276 C C . PHE A 1 159 ? 7.435 9.665 -10.859 1.00 94.94 159 PHE A C 1
ATOM 1278 O O . PHE A 1 159 ? 6.291 9.231 -10.849 1.00 94.94 159 PHE A O 1
ATOM 1285 N N . ALA A 1 160 ? 8.261 9.464 -11.892 1.00 92.38 160 ALA A N 1
ATOM 1286 C CA . ALA A 1 160 ? 7.927 8.657 -13.069 1.00 92.38 160 ALA A CA 1
ATOM 1287 C C . ALA A 1 160 ? 8.240 7.155 -12.885 1.00 92.38 160 ALA A C 1
ATOM 1289 O O . ALA A 1 160 ? 8.163 6.380 -13.839 1.00 92.38 160 ALA A O 1
ATOM 1290 N N . THR A 1 161 ? 8.633 6.735 -11.678 1.00 91.00 161 THR A N 1
ATOM 1291 C CA . THR A 1 161 ? 8.941 5.336 -11.334 1.00 91.00 161 THR A CA 1
ATOM 1292 C C . THR A 1 161 ? 8.079 4.850 -10.170 1.00 91.00 161 THR A C 1
ATOM 1294 O O . THR A 1 161 ? 7.244 5.590 -9.661 1.00 91.00 161 THR A O 1
ATOM 1297 N N . ARG A 1 162 ? 8.315 3.619 -9.698 1.00 90.75 162 ARG A N 1
ATOM 1298 C CA . ARG A 1 162 ? 7.794 3.079 -8.427 1.00 90.75 162 ARG A CA 1
ATOM 1299 C C . ARG A 1 162 ? 8.911 2.713 -7.439 1.00 90.75 162 ARG A C 1
ATOM 1301 O O . ARG A 1 162 ? 8.758 1.803 -6.640 1.00 90.75 162 ARG A O 1
ATOM 1308 N N . SER A 1 163 ? 10.048 3.417 -7.492 1.00 90.94 163 SER A N 1
ATOM 1309 C CA . SER A 1 163 ? 11.142 3.202 -6.530 1.00 90.94 163 SER A CA 1
ATOM 1310 C C . SER A 1 163 ? 10.656 3.383 -5.082 1.00 90.94 163 SER A C 1
ATOM 1312 O O . SER A 1 163 ? 9.928 4.347 -4.834 1.00 90.94 163 SER A O 1
ATOM 1314 N N . PRO A 1 164 ? 11.081 2.533 -4.131 1.00 91.69 164 PRO A N 1
ATOM 1315 C CA . PRO A 1 164 ? 10.751 2.685 -2.714 1.00 91.69 164 PRO A CA 1
ATOM 1316 C C . PRO A 1 164 ? 11.585 3.773 -2.004 1.00 91.69 164 PRO A C 1
ATOM 1318 O O . PRO A 1 164 ? 11.233 4.214 -0.915 1.00 91.69 164 PRO A O 1
ATOM 1321 N N . HIS A 1 165 ? 12.684 4.245 -2.608 1.00 93.38 165 HIS A N 1
ATOM 1322 C CA . HIS A 1 165 ? 13.510 5.341 -2.077 1.00 93.38 165 HIS A CA 1
ATOM 1323 C C . HIS A 1 165 ? 12.920 6.704 -2.458 1.00 93.38 165 HIS A C 1
ATOM 1325 O O . HIS A 1 165 ? 13.248 7.253 -3.514 1.00 93.38 165 HIS A O 1
ATOM 1331 N N . ARG A 1 166 ? 12.019 7.226 -1.618 1.00 95.19 166 ARG A N 1
ATOM 1332 C CA . ARG A 1 166 ? 11.218 8.439 -1.866 1.00 95.19 166 ARG A CA 1
ATOM 1333 C C . ARG A 1 166 ? 11.255 9.417 -0.692 1.00 95.19 166 ARG A C 1
ATOM 1335 O O . ARG A 1 166 ? 11.527 8.967 0.416 1.00 95.19 166 ARG A O 1
ATOM 1342 N N . PRO A 1 167 ? 10.925 10.710 -0.912 1.00 96.12 167 PRO A N 1
ATOM 1343 C CA . PRO A 1 167 ? 10.768 11.680 0.175 1.00 96.12 167 PRO A CA 1
ATOM 1344 C C . PRO A 1 167 ? 9.832 11.166 1.273 1.00 96.12 167 PRO A C 1
ATOM 1346 O O . PRO A 1 167 ? 10.200 11.149 2.440 1.00 96.12 167 PRO A O 1
ATOM 1349 N N . ASN A 1 168 ? 8.672 10.645 0.860 1.00 96.06 168 ASN A N 1
ATOM 1350 C CA . ASN A 1 168 ? 7.752 9.892 1.703 1.00 96.06 168 ASN A CA 1
ATOM 1351 C C . ASN A 1 168 ? 7.747 8.445 1.193 1.00 96.06 168 ASN A C 1
ATOM 1353 O O . ASN A 1 168 ? 7.191 8.199 0.114 1.00 96.06 168 ASN A O 1
ATOM 1357 N N . PRO A 1 169 ? 8.408 7.499 1.885 1.00 95.88 169 PRO A N 1
ATOM 1358 C CA . PRO A 1 169 ? 8.578 6.125 1.421 1.00 95.88 169 PRO A CA 1
ATOM 1359 C C . PRO A 1 169 ? 7.293 5.308 1.630 1.00 95.88 169 PRO A C 1
ATOM 1361 O O . PRO A 1 169 ? 7.261 4.345 2.389 1.00 95.88 169 PRO A O 1
ATOM 1364 N N . ILE A 1 170 ? 6.216 5.726 0.965 1.00 96.94 170 ILE A N 1
ATOM 1365 C CA . ILE A 1 170 ? 4.899 5.096 1.017 1.00 96.94 170 ILE A CA 1
ATOM 1366 C C . ILE A 1 170 ? 4.795 4.053 -0.098 1.00 96.94 170 ILE A C 1
ATOM 1368 O O . ILE A 1 170 ? 5.065 4.347 -1.267 1.00 96.94 170 ILE A O 1
ATOM 1372 N N . GLY A 1 171 ? 4.406 2.840 0.281 1.00 95.12 171 GLY A N 1
ATOM 1373 C CA . GLY A 1 171 ? 4.078 1.742 -0.618 1.00 95.12 171 GLY A CA 1
ATOM 1374 C C . GLY A 1 171 ? 2.590 1.703 -0.943 1.00 95.12 171 GLY A C 1
ATOM 1375 O O . GLY A 1 171 ? 1.758 2.127 -0.140 1.00 95.12 171 GLY A O 1
ATOM 1376 N N . LEU A 1 172 ? 2.267 1.185 -2.126 1.00 95.62 172 LEU A N 1
ATOM 1377 C CA . LEU A 1 172 ? 0.899 0.965 -2.582 1.00 95.62 172 LEU A CA 1
ATOM 1378 C C . LEU A 1 172 ? 0.823 -0.395 -3.274 1.00 95.62 172 LEU A C 1
ATOM 1380 O O . LEU A 1 172 ? 1.412 -0.568 -4.344 1.00 95.62 172 LEU A O 1
ATOM 1384 N N . SER A 1 173 ? 0.062 -1.315 -2.688 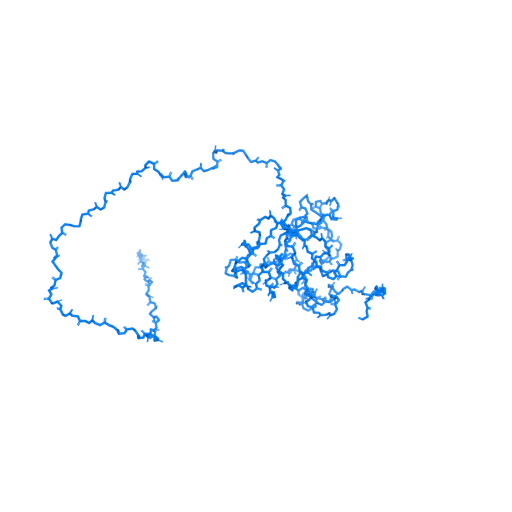1.00 92.88 173 SER A N 1
ATOM 1385 C CA . SER A 1 173 ? -0.047 -2.694 -3.168 1.00 92.88 173 SER A CA 1
ATOM 1386 C C . SER A 1 173 ? -1.517 -3.081 -3.327 1.00 92.88 173 SER A C 1
ATOM 1388 O O . SER A 1 173 ? -2.296 -2.935 -2.389 1.00 92.88 173 SER A O 1
ATOM 1390 N N . ALA A 1 174 ? -1.901 -3.577 -4.506 1.00 93.12 174 ALA A N 1
ATOM 1391 C CA . ALA A 1 174 ? -3.203 -4.212 -4.712 1.00 93.12 174 ALA A CA 1
ATOM 1392 C C . ALA A 1 174 ? -3.072 -5.695 -4.364 1.00 93.12 174 ALA A C 1
ATOM 1394 O O . ALA A 1 174 ? -2.361 -6.423 -5.057 1.00 93.12 174 ALA A O 1
ATOM 1395 N N . CYS A 1 175 ? -3.734 -6.130 -3.296 1.00 92.81 175 CYS A N 1
ATOM 1396 C CA . CYS A 1 175 ? -3.651 -7.499 -2.795 1.00 92.81 175 CYS A CA 1
ATOM 1397 C C . CYS A 1 175 ? -5.012 -8.183 -2.922 1.00 92.81 175 CYS A C 1
ATOM 1399 O O . CYS A 1 175 ? -6.047 -7.550 -2.714 1.00 92.81 175 CYS A O 1
ATOM 1401 N N . LYS A 1 176 ? -5.019 -9.479 -3.243 1.00 93.06 176 LYS A N 1
ATOM 1402 C CA . LYS A 1 176 ? -6.250 -10.275 -3.257 1.00 93.06 176 LYS A CA 1
ATOM 1403 C C . LYS A 1 176 ? -6.604 -10.668 -1.827 1.00 93.06 176 LYS A C 1
ATOM 1405 O O . LYS A 1 176 ? -5.756 -11.233 -1.137 1.00 93.06 176 LYS A O 1
ATOM 1410 N N . ILE A 1 177 ? -7.828 -10.403 -1.389 1.00 95.56 177 ILE A N 1
ATOM 1411 C CA . ILE A 1 177 ? -8.319 -10.835 -0.079 1.00 95.56 177 ILE A CA 1
ATOM 1412 C C . ILE A 1 177 ? -8.595 -12.338 -0.147 1.00 95.56 177 ILE A C 1
ATOM 1414 O O . ILE A 1 177 ? -9.265 -12.827 -1.054 1.00 95.56 177 ILE A O 1
ATOM 1418 N N . HIS A 1 178 ? -8.037 -13.082 0.805 1.00 94.00 178 HIS A N 1
ATOM 1419 C CA . HIS A 1 178 ? -8.265 -14.516 0.943 1.00 94.00 178 HIS A CA 1
ATOM 1420 C C . HIS A 1 178 ? -9.268 -14.817 2.057 1.00 94.00 178 HIS A C 1
ATOM 1422 O O . HIS A 1 178 ? -10.171 -15.626 1.870 1.00 94.00 178 HIS A O 1
ATOM 1428 N N . SER A 1 179 ? -9.118 -14.167 3.212 1.00 96.88 179 SER A N 1
ATOM 1429 C CA . SER A 1 179 ? -10.055 -14.284 4.331 1.00 96.88 179 SER A CA 1
ATOM 1430 C C . SER A 1 179 ? -9.870 -13.144 5.333 1.00 96.88 179 SER A C 1
ATOM 1432 O O . SER A 1 179 ? -8.780 -12.576 5.436 1.00 96.88 179 SER A O 1
ATOM 1434 N N . VAL A 1 180 ? -10.903 -12.878 6.131 1.00 97.88 180 VAL A N 1
ATOM 1435 C CA . VAL A 1 180 ? -10.885 -11.908 7.234 1.00 97.88 180 VAL A CA 1
ATOM 1436 C C . VAL A 1 180 ? -11.207 -12.641 8.540 1.00 97.88 180 VAL A C 1
ATOM 1438 O O . VAL A 1 180 ? -12.256 -13.271 8.656 1.00 97.88 180 VAL A O 1
ATOM 1441 N N . ASP A 1 181 ? -10.301 -12.590 9.518 1.00 96.88 181 ASP A N 1
ATOM 1442 C CA . ASP A 1 181 ? -10.548 -13.016 10.899 1.00 96.88 181 ASP A CA 1
ATOM 1443 C C . ASP A 1 181 ? -10.758 -11.775 11.769 1.00 96.88 181 ASP A C 1
ATOM 1445 O O . ASP A 1 181 ? -9.812 -11.153 12.263 1.00 96.88 181 ASP A O 1
ATOM 1449 N N . HIS A 1 182 ? -12.029 -11.426 11.959 1.00 95.06 182 HIS A N 1
ATOM 1450 C CA . HIS A 1 182 ? -12.448 -10.277 12.758 1.00 95.06 182 HIS A CA 1
ATOM 1451 C C . HIS A 1 182 ? -11.991 -10.385 14.215 1.00 95.06 182 HIS A C 1
ATOM 1453 O O . HIS A 1 182 ? -11.532 -9.406 14.790 1.00 95.06 182 HIS A O 1
ATOM 1459 N N . ARG A 1 183 ? -12.040 -11.580 14.821 1.00 92.56 183 ARG A N 1
ATOM 1460 C CA . ARG A 1 183 ? -11.689 -11.756 16.242 1.00 92.56 183 ARG A CA 1
ATOM 1461 C C . ARG A 1 183 ? -10.204 -11.555 16.496 1.00 92.56 183 ARG A C 1
ATOM 1463 O O . ARG A 1 183 ? -9.825 -11.045 17.547 1.00 92.56 183 ARG A O 1
ATOM 1470 N N . GLN A 1 184 ? -9.367 -11.989 15.559 1.00 94.25 184 GLN A N 1
ATOM 1471 C CA . GLN A 1 184 ? -7.921 -11.815 15.663 1.00 94.25 184 GLN A CA 1
ATOM 1472 C C . GLN A 1 184 ? -7.444 -10.470 15.100 1.00 94.25 184 GLN A C 1
ATOM 1474 O O . GLN A 1 184 ? -6.308 -10.080 15.374 1.00 94.25 184 GLN A O 1
ATOM 1479 N N . GLY A 1 185 ? -8.288 -9.762 14.341 1.00 96.75 185 GLY A N 1
ATOM 1480 C CA . GLY A 1 185 ? -7.896 -8.562 13.606 1.00 96.75 185 GLY A CA 1
ATOM 1481 C C . GLY A 1 185 ? -6.885 -8.891 12.509 1.00 96.75 185 GLY A C 1
ATOM 1482 O O . GLY A 1 185 ? -5.870 -8.207 12.377 1.00 96.75 185 GLY A O 1
ATOM 1483 N N . VAL A 1 186 ? -7.111 -9.981 11.771 1.00 97.81 186 VAL A N 1
ATOM 1484 C CA . VAL A 1 186 ? -6.177 -10.483 10.755 1.00 97.81 186 VAL A CA 1
ATOM 1485 C C . VAL A 1 186 ? -6.860 -10.565 9.399 1.00 97.81 186 VAL A C 1
ATOM 1487 O O . VAL A 1 186 ? -7.895 -11.207 9.254 1.00 97.81 186 VAL A O 1
ATOM 1490 N N . VAL A 1 187 ? -6.243 -9.976 8.377 1.00 98.00 187 VAL A N 1
ATOM 1491 C CA . VAL A 1 187 ? -6.666 -10.140 6.980 1.00 98.00 187 VAL A CA 1
ATOM 1492 C C . VAL A 1 187 ? -5.610 -10.952 6.246 1.00 98.00 187 VAL A C 1
ATOM 1494 O O . VAL A 1 187 ? -4.463 -10.523 6.128 1.00 98.00 187 VAL A O 1
ATOM 1497 N N . ARG A 1 188 ? -5.981 -12.128 5.741 1.00 96.75 188 ARG A N 1
ATOM 1498 C CA . ARG A 1 188 ? -5.098 -12.951 4.908 1.00 96.75 188 ARG A CA 1
ATOM 1499 C C . ARG A 1 188 ? -5.219 -12.483 3.470 1.00 96.75 188 ARG A C 1
ATOM 1501 O O . ARG A 1 188 ? -6.327 -12.392 2.940 1.00 96.75 188 ARG A O 1
ATOM 1508 N N . VAL A 1 189 ? -4.087 -12.202 2.839 1.00 94.38 189 VAL A N 1
ATOM 1509 C CA . VAL A 1 189 ? -4.028 -11.664 1.479 1.00 94.38 189 VAL A CA 1
ATOM 1510 C C . VAL A 1 189 ? -3.005 -12.407 0.630 1.00 94.38 189 VAL A C 1
ATOM 1512 O O . VAL A 1 189 ? -2.003 -12.905 1.139 1.00 94.38 189 VAL A O 1
ATOM 1515 N N . ALA A 1 190 ? -3.247 -12.462 -0.676 1.00 89.19 190 ALA A N 1
ATOM 1516 C CA . ALA A 1 190 ? -2.308 -12.971 -1.667 1.00 89.19 190 ALA A CA 1
ATOM 1517 C C . ALA A 1 190 ? -1.772 -11.833 -2.549 1.00 89.19 190 ALA A C 1
ATOM 1519 O O . ALA A 1 190 ? -2.466 -10.844 -2.802 1.00 89.19 190 ALA A O 1
ATOM 1520 N N . GLY A 1 191 ? -0.540 -11.999 -3.037 1.00 80.62 191 GLY A N 1
ATOM 1521 C CA . GLY A 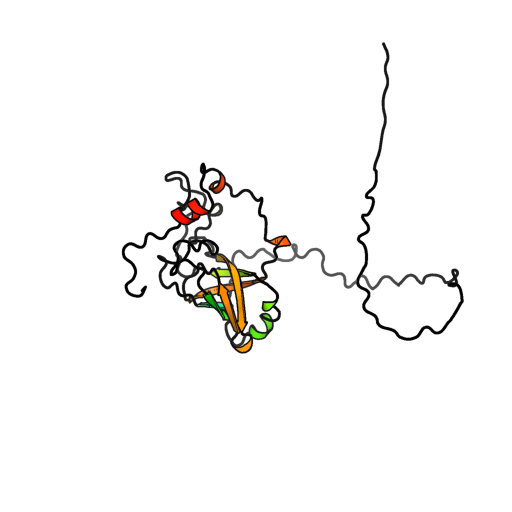1 191 ? 0.129 -11.004 -3.884 1.00 80.62 191 GLY A CA 1
ATOM 1522 C C . GLY A 1 191 ? 0.859 -9.918 -3.092 1.00 80.62 191 GLY A C 1
ATOM 1523 O O . GLY A 1 191 ? 0.900 -8.773 -3.515 1.00 80.62 191 GLY A O 1
ATOM 1524 N N . LEU A 1 192 ? 1.427 -10.236 -1.926 1.00 83.56 192 LEU A N 1
ATOM 1525 C CA . LEU A 1 192 ? 2.260 -9.277 -1.193 1.00 83.56 1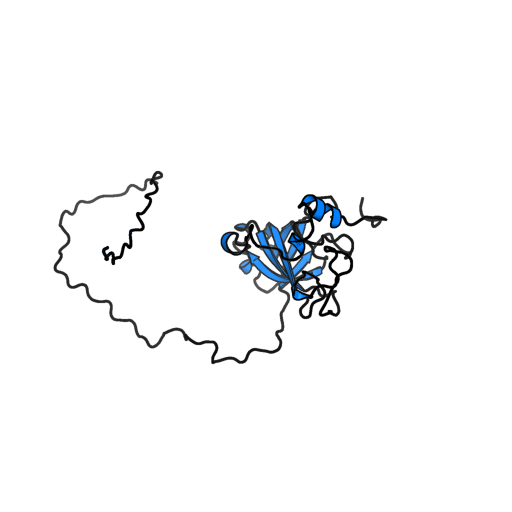92 LEU A CA 1
ATOM 1526 C C . LEU A 1 192 ? 3.625 -9.102 -1.862 1.00 83.56 192 LEU A C 1
ATOM 1528 O O . LEU A 1 192 ? 4.300 -10.086 -2.150 1.00 83.56 192 LEU A O 1
ATOM 1532 N N . ASP A 1 193 ? 4.062 -7.854 -1.997 1.00 85.25 193 ASP A N 1
ATOM 1533 C CA . ASP A 1 193 ? 5.400 -7.417 -2.420 1.00 85.25 193 ASP A CA 1
ATOM 1534 C C . ASP A 1 193 ? 6.178 -6.753 -1.271 1.00 85.25 193 ASP A C 1
ATOM 1536 O O . ASP A 1 193 ? 7.016 -5.875 -1.471 1.00 85.25 193 ASP A O 1
ATOM 1540 N N . LEU A 1 194 ? 5.880 -7.166 -0.036 1.00 90.50 194 LEU A N 1
ATOM 1541 C CA . LEU A 1 194 ? 6.299 -6.482 1.186 1.00 90.50 194 LEU A CA 1
ATOM 1542 C C . LEU A 1 194 ? 7.092 -7.405 2.111 1.00 90.50 194 LEU A C 1
ATOM 1544 O O . LEU A 1 194 ? 6.748 -8.577 2.287 1.00 90.50 194 LEU A O 1
ATOM 1548 N N . LEU A 1 195 ? 8.120 -6.850 2.755 1.00 92.00 195 LEU A N 1
ATOM 1549 C CA . LEU A 1 195 ? 8.901 -7.557 3.770 1.00 92.00 195 LEU A CA 1
ATOM 1550 C C . LEU A 1 195 ? 8.066 -7.838 5.022 1.00 92.00 195 LEU A C 1
ATOM 1552 O O . LEU A 1 195 ? 7.188 -7.045 5.383 1.00 92.00 195 LEU A O 1
ATOM 1556 N N . ASP A 1 196 ? 8.394 -8.925 5.716 1.00 94.25 196 ASP A N 1
ATOM 1557 C CA . ASP A 1 196 ? 7.875 -9.211 7.049 1.00 94.25 196 ASP A CA 1
ATOM 1558 C C . ASP A 1 196 ? 8.168 -8.044 8.000 1.00 94.25 196 ASP A C 1
ATOM 1560 O O . ASP A 1 196 ? 9.256 -7.465 7.998 1.00 94.25 196 ASP A O 1
ATOM 1564 N N . GLY A 1 197 ? 7.167 -7.665 8.792 1.00 96.69 197 GLY A N 1
ATOM 1565 C CA . GLY A 1 197 ? 7.243 -6.521 9.695 1.00 96.69 197 GLY A CA 1
ATOM 1566 C C . GLY A 1 197 ? 7.018 -5.162 9.031 1.00 96.69 197 GLY A C 1
ATOM 1567 O O . GLY A 1 197 ? 7.078 -4.151 9.729 1.00 96.69 197 GLY A O 1
ATOM 1568 N N . THR A 1 198 ? 6.719 -5.095 7.725 1.00 97.44 198 THR A N 1
ATOM 1569 C CA . THR A 1 198 ? 6.387 -3.818 7.071 1.00 97.44 198 THR A CA 1
ATOM 1570 C C . THR A 1 198 ? 5.166 -3.169 7.739 1.00 97.44 198 THR A C 1
ATOM 1572 O O . THR A 1 198 ? 4.102 -3.791 7.792 1.00 97.44 198 THR A O 1
ATOM 1575 N N . PRO A 1 199 ? 5.273 -1.924 8.239 1.00 98.25 199 PRO A N 1
ATOM 1576 C CA . PRO A 1 199 ? 4.145 -1.223 8.823 1.00 98.25 199 PRO A CA 1
ATOM 1577 C C . PRO A 1 199 ? 3.111 -0.820 7.775 1.00 98.25 199 PRO A C 1
ATOM 1579 O O . PRO A 1 199 ? 3.445 -0.328 6.694 1.00 98.25 199 PRO A O 1
ATOM 1582 N N . VAL A 1 200 ? 1.845 -0.974 8.144 1.00 98.44 200 VAL A N 1
ATOM 1583 C CA . VAL A 1 200 ? 0.687 -0.574 7.345 1.00 98.44 200 VAL A CA 1
ATOM 1584 C C . VAL A 1 200 ? 0.138 0.733 7.895 1.00 98.44 200 VAL A C 1
ATOM 1586 O O . VAL A 1 200 ? -0.063 0.870 9.105 1.00 98.44 200 VAL A O 1
ATOM 1589 N N . LEU A 1 201 ? -0.090 1.685 6.999 1.00 98.38 201 LEU A N 1
ATOM 1590 C CA . LEU A 1 201 ? -0.709 2.974 7.290 1.00 98.38 201 LEU A CA 1
ATOM 1591 C C . LEU A 1 201 ? -2.218 2.922 7.061 1.00 98.38 201 LEU A C 1
ATOM 1593 O O . LEU A 1 201 ? -2.956 3.524 7.830 1.00 98.38 201 LEU A O 1
ATOM 1597 N N . ASP A 1 202 ? -2.667 2.205 6.028 1.00 98.44 202 ASP A N 1
ATOM 1598 C CA . ASP A 1 202 ? -4.081 2.150 5.668 1.00 98.44 202 ASP A CA 1
ATOM 1599 C C . ASP A 1 202 ? -4.440 0.900 4.850 1.00 98.44 202 ASP A C 1
ATOM 1601 O O . ASP A 1 202 ? -3.580 0.302 4.192 1.00 98.44 202 ASP A O 1
ATOM 1605 N N . LEU A 1 203 ? -5.724 0.538 4.868 1.00 98.25 203 LEU A N 1
ATOM 1606 C CA . LEU A 1 203 ? -6.321 -0.495 4.026 1.00 98.25 203 LEU A CA 1
ATOM 1607 C C . LEU A 1 203 ? -7.632 0.039 3.448 1.00 98.25 203 LEU A C 1
ATOM 1609 O O . LEU A 1 203 ? -8.490 0.527 4.180 1.00 98.25 203 LEU A O 1
ATOM 1613 N N . LYS A 1 204 ? -7.800 -0.067 2.129 1.00 98.19 204 LYS A N 1
ATOM 1614 C CA . LYS A 1 204 ? -9.016 0.366 1.429 1.00 98.19 204 LYS A CA 1
ATOM 1615 C C . LYS A 1 204 ? -9.531 -0.737 0.510 1.00 98.19 204 LYS A C 1
ATOM 1617 O O . LYS A 1 204 ? -8.712 -1.470 -0.044 1.00 98.19 204 LYS A O 1
ATOM 1622 N N . PRO A 1 205 ? -10.848 -0.866 0.298 1.00 97.56 205 PRO A N 1
ATOM 1623 C CA . PRO A 1 205 ? -11.356 -1.768 -0.728 1.00 97.56 205 PRO A CA 1
ATOM 1624 C C . PRO A 1 205 ? -10.857 -1.330 -2.110 1.00 97.56 205 PRO A C 1
ATOM 1626 O O . PRO A 1 205 ? -10.790 -0.135 -2.400 1.00 97.56 205 PRO A O 1
ATOM 1629 N N . TYR A 1 206 ? -10.509 -2.297 -2.957 1.00 96.62 206 TYR A N 1
ATOM 1630 C CA . TYR A 1 206 ? -10.258 -2.044 -4.373 1.00 96.62 206 TYR A CA 1
ATOM 1631 C C . TYR A 1 206 ? -11.594 -2.061 -5.111 1.00 96.62 206 TYR A C 1
ATOM 1633 O O . TYR A 1 206 ? -12.346 -3.036 -5.028 1.00 96.62 206 TYR A O 1
ATOM 1641 N N . VAL A 1 207 ? -11.888 -0.999 -5.852 1.00 96.44 207 VAL A N 1
ATOM 1642 C CA . VAL A 1 207 ? -13.173 -0.810 -6.521 1.00 96.44 207 VAL A CA 1
ATOM 1643 C C . VAL A 1 207 ? -12.944 -0.747 -8.034 1.00 96.44 207 VAL A C 1
ATOM 1645 O O . VAL A 1 207 ? -12.528 0.293 -8.545 1.00 96.44 207 VAL A O 1
ATOM 1648 N N . PRO A 1 208 ? -13.239 -1.822 -8.796 1.00 92.44 208 PRO A N 1
ATOM 1649 C CA . PRO A 1 208 ? -12.828 -1.928 -10.197 1.00 92.44 208 PRO A CA 1
ATOM 1650 C C . PRO A 1 208 ? -13.279 -0.774 -11.095 1.00 92.44 208 PRO A C 1
ATOM 1652 O O . PRO A 1 208 ? -12.497 -0.314 -11.919 1.00 92.44 208 PRO A O 1
ATOM 1655 N N . TYR A 1 209 ? -14.505 -0.266 -10.927 1.00 92.69 209 TYR A N 1
ATOM 1656 C CA . TYR A 1 209 ? -14.997 0.835 -11.766 1.00 92.69 209 TYR A CA 1
ATOM 1657 C C . TYR A 1 209 ? -14.219 2.147 -11.557 1.00 92.69 209 TYR A C 1
ATOM 1659 O O . TYR A 1 209 ? -14.250 3.010 -12.431 1.00 92.69 209 TYR A O 1
ATOM 1667 N N . ALA A 1 210 ? -13.565 2.311 -10.403 1.00 93.06 210 ALA A N 1
ATOM 1668 C CA . ALA A 1 210 ? -12.815 3.507 -10.035 1.00 93.06 210 ALA A CA 1
ATOM 1669 C C . ALA A 1 210 ? -11.296 3.320 -10.179 1.00 93.06 210 ALA A C 1
ATOM 1671 O O . ALA A 1 210 ? -10.598 4.273 -10.510 1.00 93.06 210 ALA A O 1
ATOM 1672 N N . ASP A 1 211 ? -10.793 2.105 -9.951 1.00 93.62 211 ASP A N 1
ATOM 1673 C CA . ASP A 1 211 ? -9.358 1.825 -9.850 1.00 93.62 211 ASP A CA 1
ATOM 1674 C C . ASP A 1 211 ? -8.766 1.137 -11.093 1.00 93.62 211 ASP A C 1
ATOM 1676 O O . ASP A 1 211 ? -7.548 1.168 -11.301 1.00 93.62 211 ASP A O 1
ATOM 1680 N N . ALA A 1 212 ? -9.591 0.486 -11.923 1.00 91.44 212 ALA A N 1
ATOM 1681 C CA . ALA A 1 212 ? -9.124 -0.259 -13.088 1.00 91.44 212 ALA A CA 1
ATOM 1682 C C . ALA A 1 212 ? -9.188 0.593 -14.365 1.00 91.44 212 ALA A C 1
ATOM 1684 O O . ALA A 1 212 ? -10.250 0.810 -14.945 1.00 91.44 212 ALA A O 1
ATOM 1685 N N . PHE A 1 213 ? -8.018 0.998 -14.866 1.00 91.69 213 PHE A N 1
ATOM 1686 C CA . PHE A 1 213 ? -7.869 1.699 -16.147 1.00 91.69 213 PHE A CA 1
ATOM 1687 C C . PHE A 1 213 ? -7.056 0.849 -17.140 1.00 91.69 213 PHE A C 1
ATOM 1689 O O . PHE A 1 213 ? -5.893 1.161 -17.408 1.00 91.69 213 PHE A O 1
ATOM 1696 N N . PRO A 1 214 ? -7.626 -0.237 -17.699 1.00 87.38 214 PRO A N 1
ATOM 1697 C CA . PRO A 1 214 ? -6.879 -1.227 -18.486 1.00 87.38 214 PRO A CA 1
ATOM 1698 C C . PRO A 1 214 ? -6.244 -0.665 -19.767 1.00 87.38 214 PRO A C 1
ATOM 1700 O O . PRO A 1 214 ? -5.282 -1.227 -20.278 1.00 87.38 214 PRO A O 1
ATOM 1703 N N . HIS A 1 215 ? -6.756 0.454 -20.282 1.00 88.62 215 HIS A N 1
ATOM 1704 C CA . HIS A 1 215 ? -6.262 1.098 -21.504 1.00 88.62 215 HIS A CA 1
ATOM 1705 C C . HIS A 1 215 ? -5.378 2.327 -21.233 1.00 88.62 215 HIS A C 1
ATOM 1707 O O . HIS A 1 215 ? -5.070 3.087 -22.152 1.00 88.62 215 HIS A O 1
ATOM 1713 N N . ALA A 1 216 ? -4.973 2.557 -19.980 1.00 90.06 216 ALA A N 1
ATOM 1714 C CA . ALA A 1 216 ? -4.094 3.667 -19.636 1.00 90.06 216 ALA A CA 1
ATOM 1715 C C . ALA A 1 216 ? -2.695 3.495 -20.257 1.00 90.06 216 ALA A C 1
ATOM 1717 O O . ALA A 1 216 ? -2.124 2.404 -20.284 1.00 90.06 216 ALA A O 1
ATOM 1718 N N . ARG A 1 217 ? -2.093 4.594 -20.728 1.00 90.19 217 ARG A N 1
ATOM 1719 C CA . ARG A 1 217 ? -0.709 4.575 -21.232 1.00 90.19 217 ARG A CA 1
ATOM 1720 C C . ARG A 1 217 ? 0.278 4.512 -20.061 1.00 90.19 217 ARG A C 1
ATOM 1722 O O . ARG A 1 217 ? 0.215 5.368 -19.184 1.00 90.19 217 ARG A O 1
ATOM 1729 N N . ALA A 1 218 ? 1.256 3.602 -20.097 1.00 86.00 218 ALA A N 1
ATOM 1730 C CA . ALA A 1 218 ? 2.258 3.438 -19.030 1.00 86.00 218 ALA A CA 1
ATOM 1731 C C . ALA A 1 218 ? 3.609 4.135 -19.317 1.00 86.00 218 ALA A C 1
ATOM 1733 O O . ALA A 1 218 ? 4.642 3.801 -18.734 1.00 86.00 218 ALA A O 1
ATOM 1734 N N . GLY A 1 219 ? 3.620 5.128 -20.213 1.00 86.88 219 GLY A N 1
ATOM 1735 C CA . GLY A 1 219 ? 4.794 5.964 -20.482 1.00 86.88 219 GLY A CA 1
ATOM 1736 C C . GLY A 1 219 ? 5.983 5.177 -21.043 1.00 86.88 219 GLY A C 1
ATOM 1737 O O . GLY A 1 219 ? 5.839 4.458 -22.029 1.00 86.88 219 GLY A O 1
ATOM 1738 N N . TRP A 1 220 ? 7.154 5.318 -20.413 1.00 84.31 220 TRP A N 1
ATOM 1739 C CA . TRP A 1 220 ? 8.412 4.704 -20.859 1.00 84.31 220 TRP A CA 1
ATOM 1740 C C . TRP A 1 220 ? 8.405 3.165 -20.815 1.00 84.31 220 TRP A C 1
ATOM 1742 O O . TRP A 1 220 ? 9.213 2.538 -21.496 1.00 84.31 220 TRP A O 1
ATOM 1752 N N . LEU A 1 221 ? 7.470 2.553 -20.075 1.00 76.75 221 LEU A N 1
ATOM 1753 C CA . LEU A 1 221 ? 7.247 1.101 -20.085 1.00 76.75 221 LEU A CA 1
ATOM 1754 C C . LEU A 1 221 ? 6.629 0.612 -21.406 1.00 76.75 221 LEU A C 1
ATOM 1756 O O . LEU A 1 221 ? 6.869 -0.521 -21.805 1.00 76.75 221 LEU A O 1
ATOM 1760 N N . ASN A 1 222 ? 5.879 1.470 -22.107 1.00 73.31 222 ASN A N 1
ATOM 1761 C CA . ASN A 1 222 ? 5.255 1.134 -23.392 1.00 73.31 222 ASN A CA 1
ATOM 1762 C C . ASN A 1 222 ? 6.198 1.353 -24.590 1.00 73.31 222 ASN A C 1
ATOM 1764 O O . ASN A 1 222 ? 5.893 0.904 -25.687 1.00 73.31 222 ASN A O 1
ATOM 1768 N N . SER A 1 223 ? 7.305 2.086 -24.408 1.00 63.25 223 SER A N 1
ATOM 1769 C CA . SER A 1 223 ? 8.242 2.458 -25.486 1.00 63.25 223 SER A CA 1
ATOM 1770 C C . SER A 1 223 ? 9.383 1.462 -25.715 1.00 63.25 223 SER A C 1
ATOM 1772 O O . SER A 1 223 ? 10.214 1.671 -26.597 1.00 63.25 223 SER A O 1
ATOM 1774 N N . SER A 1 224 ? 9.471 0.411 -24.901 1.00 55.25 224 SER A N 1
ATOM 1775 C CA . SER A 1 224 ? 10.371 -0.716 -25.140 1.00 55.25 224 SER A CA 1
ATOM 1776 C C . SER A 1 224 ? 9.747 -1.630 -26.190 1.00 55.25 224 SER A C 1
ATOM 1778 O O . SER A 1 224 ? 8.699 -2.224 -25.944 1.00 55.25 224 SER A O 1
ATOM 1780 N N . ASP A 1 225 ? 10.381 -1.715 -27.361 1.00 45.72 225 ASP A N 1
ATOM 1781 C CA . ASP A 1 225 ? 10.019 -2.649 -28.423 1.00 45.72 225 ASP A CA 1
ATOM 1782 C C . ASP A 1 225 ? 9.825 -4.061 -27.842 1.00 45.72 225 ASP A C 1
ATOM 1784 O O . ASP A 1 225 ? 10.754 -4.649 -27.297 1.00 45.72 225 ASP A O 1
ATOM 1788 N N . ARG A 1 226 ? 8.593 -4.575 -27.945 1.00 41.50 226 ARG A N 1
ATOM 1789 C CA . ARG A 1 226 ? 8.198 -5.977 -27.711 1.00 41.50 226 ARG A CA 1
ATOM 1790 C C . ARG A 1 226 ? 8.671 -6.602 -26.394 1.00 41.50 226 ARG A C 1
ATOM 1792 O O . ARG A 1 226 ? 9.344 -7.623 -26.404 1.00 41.50 226 ARG A O 1
ATOM 1799 N N . VAL A 1 227 ? 8.236 -6.051 -25.267 1.00 47.28 227 VAL A N 1
ATOM 1800 C CA . VAL A 1 227 ? 8.266 -6.790 -23.999 1.00 47.28 227 VAL A CA 1
ATOM 1801 C C . VAL A 1 227 ? 6.826 -7.192 -23.687 1.00 47.28 227 VAL A C 1
ATOM 1803 O O . VAL A 1 227 ? 6.010 -6.359 -23.289 1.00 47.28 227 VAL A O 1
ATOM 1806 N N . THR A 1 228 ? 6.472 -8.444 -23.974 1.00 48.12 228 THR A N 1
ATOM 1807 C CA . THR A 1 228 ? 5.186 -9.028 -23.568 1.00 48.12 228 THR A CA 1
ATOM 1808 C C . THR A 1 228 ? 5.077 -9.051 -22.037 1.00 48.12 228 THR A C 1
ATOM 1810 O O . THR A 1 228 ? 6.069 -8.889 -21.326 1.00 48.12 228 THR A O 1
ATOM 1813 N N . VAL A 1 229 ? 3.872 -9.257 -21.490 1.00 47.62 229 VAL A N 1
ATOM 1814 C CA . VAL A 1 229 ? 3.698 -9.457 -20.034 1.00 47.62 229 VAL A CA 1
ATOM 1815 C C . VAL A 1 229 ? 4.585 -10.606 -19.529 1.00 47.62 229 VAL A C 1
ATOM 1817 O O . VAL A 1 229 ? 5.093 -10.540 -18.413 1.00 47.62 229 VAL A O 1
ATOM 1820 N N . ASP A 1 230 ? 4.833 -11.609 -20.374 1.00 41.12 230 ASP A N 1
ATOM 1821 C CA . ASP A 1 230 ? 5.744 -12.714 -20.085 1.00 41.12 230 ASP A CA 1
ATOM 1822 C C . ASP A 1 230 ? 7.219 -12.293 -20.088 1.00 41.12 230 ASP A C 1
ATOM 1824 O O . ASP A 1 230 ? 7.945 -12.666 -19.169 1.00 41.12 230 ASP A O 1
ATOM 1828 N N . ASP A 1 231 ? 7.648 -11.444 -21.025 1.00 47.53 231 ASP A N 1
ATOM 1829 C CA . ASP A 1 231 ? 9.013 -10.894 -21.044 1.00 47.53 231 ASP A CA 1
ATOM 1830 C C . ASP A 1 231 ? 9.269 -9.954 -19.845 1.00 47.53 231 ASP A C 1
ATOM 1832 O O . ASP A 1 231 ? 10.371 -9.912 -19.296 1.00 47.53 231 ASP A O 1
ATOM 1836 N N . LEU A 1 232 ? 8.240 -9.226 -19.381 1.00 51.00 232 LEU A N 1
ATOM 1837 C CA . LEU A 1 232 ? 8.302 -8.403 -18.162 1.00 51.00 232 LEU A CA 1
ATOM 1838 C C . LEU A 1 232 ? 8.479 -9.256 -16.904 1.00 51.00 232 LEU A C 1
ATOM 1840 O O . LEU A 1 232 ? 9.089 -8.804 -15.937 1.00 51.00 232 LEU A O 1
ATOM 1844 N N . ALA A 1 233 ? 7.920 -10.461 -16.917 1.00 46.34 233 ALA A N 1
ATOM 1845 C CA . ALA A 1 233 ? 7.969 -11.394 -15.810 1.00 46.34 233 ALA A CA 1
ATOM 1846 C C . ALA A 1 233 ? 9.286 -12.196 -15.782 1.00 46.34 233 ALA A C 1
ATOM 1848 O O . ALA A 1 233 ? 9.780 -12.507 -14.702 1.00 46.34 233 ALA A O 1
ATOM 1849 N N . GLU A 1 234 ? 9.893 -12.464 -16.945 1.00 43.50 234 GLU A N 1
ATOM 1850 C CA . GLU A 1 234 ? 11.248 -13.032 -17.060 1.00 43.50 234 GLU A CA 1
ATOM 1851 C C . GLU A 1 234 ? 12.346 -12.010 -16.711 1.00 43.50 234 GLU A C 1
ATOM 1853 O O . GLU A 1 234 ? 13.295 -12.355 -16.018 1.00 43.50 234 GLU A O 1
ATOM 1858 N N . ALA A 1 235 ? 12.214 -10.729 -17.081 1.00 48.19 235 ALA A N 1
ATOM 1859 C CA . ALA A 1 235 ? 13.158 -9.685 -16.645 1.00 48.19 235 ALA A CA 1
ATOM 1860 C C . ALA A 1 235 ? 13.074 -9.377 -15.133 1.00 48.19 235 ALA A C 1
ATOM 1862 O O . ALA A 1 235 ? 14.012 -8.839 -14.539 1.00 48.19 235 ALA A O 1
ATOM 1863 N N . ASP A 1 236 ? 11.941 -9.709 -14.509 1.00 48.59 236 ASP A N 1
ATOM 1864 C CA . ASP A 1 236 ? 11.731 -9.647 -13.061 1.00 48.59 236 ASP A CA 1
ATOM 1865 C C . ASP A 1 236 ? 12.142 -10.942 -12.342 1.00 48.59 236 ASP A C 1
ATOM 1867 O O . ASP A 1 236 ? 12.085 -10.979 -11.107 1.00 48.59 236 ASP A O 1
ATOM 1871 N N . ARG A 1 237 ? 12.595 -11.975 -13.074 1.00 44.62 237 ARG A N 1
ATOM 1872 C CA . ARG A 1 237 ? 13.128 -13.208 -12.497 1.00 44.62 237 ARG A CA 1
ATOM 1873 C C . ARG A 1 237 ? 14.281 -12.832 -11.575 1.00 44.62 237 ARG A C 1
ATOM 1875 O O . ARG A 1 237 ? 15.319 -12.318 -11.981 1.00 44.62 237 ARG A O 1
ATOM 1882 N N . LEU A 1 238 ? 14.050 -13.026 -10.283 1.00 48.75 238 LEU A N 1
ATOM 1883 C CA . LEU A 1 238 ? 15.104 -13.023 -9.288 1.00 48.75 238 LEU A CA 1
ATOM 1884 C C . LEU A 1 238 ? 15.995 -14.211 -9.632 1.00 48.75 238 LEU A C 1
ATOM 1886 O O . LEU A 1 238 ? 15.656 -15.344 -9.293 1.00 48.75 238 LEU A O 1
ATOM 1890 N N . ASP A 1 239 ? 17.085 -13.956 -10.356 1.00 41.81 239 ASP A N 1
ATOM 1891 C CA . ASP A 1 239 ? 18.128 -14.943 -10.596 1.00 41.81 239 ASP A CA 1
ATOM 1892 C C . ASP A 1 239 ? 18.694 -15.365 -9.239 1.00 41.81 239 ASP A C 1
ATOM 1894 O O . ASP A 1 239 ? 19.538 -14.720 -8.616 1.00 41.81 239 ASP A O 1
ATOM 1898 N N . TYR A 1 240 ? 18.108 -16.446 -8.745 1.00 50.91 240 TYR A N 1
ATOM 1899 C CA . TYR A 1 240 ? 18.499 -17.215 -7.588 1.00 50.91 240 TYR A CA 1
ATOM 1900 C C . TYR A 1 240 ? 19.888 -17.783 -7.861 1.00 50.91 240 TYR A C 1
ATOM 1902 O O . TYR A 1 240 ? 20.019 -18.865 -8.431 1.00 50.91 240 TYR A O 1
ATOM 1910 N N . TRP A 1 241 ? 20.945 -17.071 -7.475 1.00 36.56 241 TRP A N 1
ATOM 1911 C CA . TRP A 1 241 ? 22.268 -17.680 -7.471 1.00 36.56 241 TRP A CA 1
ATOM 1912 C C . TRP A 1 241 ? 23.186 -17.142 -6.361 1.00 36.56 241 TRP A C 1
ATOM 1914 O O . TRP A 1 241 ? 23.728 -16.046 -6.508 1.00 36.56 241 TRP A O 1
ATOM 1924 N N . PRO A 1 242 ? 23.415 -17.900 -5.263 1.00 44.78 242 PRO A N 1
ATOM 1925 C CA . PRO A 1 242 ? 22.774 -19.159 -4.867 1.00 44.78 242 PRO A CA 1
ATOM 1926 C C . PRO A 1 242 ? 21.516 -18.944 -3.989 1.00 44.78 242 PRO A C 1
ATOM 1928 O O . PRO A 1 242 ? 21.405 -17.916 -3.318 1.00 44.78 242 PRO A O 1
ATOM 1931 N N . PRO A 1 243 ? 20.574 -19.911 -3.950 1.00 40.44 243 PRO A N 1
ATOM 1932 C CA . PRO A 1 243 ? 19.420 -19.890 -3.048 1.00 40.44 243 PRO A CA 1
ATOM 1933 C C . PRO A 1 243 ? 19.806 -19.716 -1.571 1.00 40.44 243 PRO A C 1
ATOM 1935 O O . PRO A 1 243 ? 20.744 -20.373 -1.104 1.00 40.44 243 PRO A O 1
ATOM 1938 N N . PRO A 1 244 ? 19.045 -18.928 -0.788 1.00 44.09 244 PRO A N 1
ATOM 1939 C CA . PRO A 1 244 ? 19.120 -18.961 0.666 1.00 44.09 244 PRO A CA 1
ATOM 1940 C C . PRO A 1 244 ? 18.897 -20.385 1.195 1.00 44.09 244 PRO A C 1
ATOM 1942 O O . PRO A 1 244 ? 17.947 -21.065 0.815 1.00 44.09 244 PRO A O 1
ATOM 1945 N N . LYS A 1 245 ? 19.752 -20.833 2.124 1.00 42.06 245 LYS A N 1
ATOM 1946 C CA . LYS A 1 245 ? 19.803 -22.222 2.641 1.00 42.06 245 LYS A CA 1
ATOM 1947 C C . LYS A 1 245 ? 18.498 -22.753 3.265 1.00 42.06 245 LYS A C 1
ATOM 1949 O O . LYS A 1 245 ? 18.408 -23.941 3.554 1.00 42.06 245 LYS A O 1
ATOM 1954 N N . HIS A 1 246 ? 17.521 -21.887 3.521 1.00 53.34 246 HIS A N 1
ATOM 1955 C CA . HIS A 1 246 ? 16.244 -22.222 4.154 1.00 53.34 246 HIS A CA 1
ATOM 1956 C C . HIS A 1 246 ? 15.098 -22.426 3.149 1.00 53.34 246 HIS A C 1
ATOM 1958 O O . HIS A 1 246 ? 13.956 -22.612 3.561 1.00 53.34 246 HIS A O 1
ATOM 1964 N N . ILE A 1 247 ? 15.394 -22.386 1.849 1.00 40.59 247 ILE A N 1
ATOM 1965 C CA . ILE A 1 247 ? 14.422 -22.506 0.764 1.00 40.59 247 ILE A CA 1
ATOM 1966 C C . ILE A 1 247 ? 14.674 -23.855 0.087 1.00 40.59 247 ILE A C 1
ATOM 1968 O O . ILE A 1 247 ? 15.609 -23.994 -0.700 1.00 40.59 247 ILE A O 1
ATOM 1972 N N . LYS A 1 248 ? 13.900 -24.864 0.503 1.00 32.59 248 LYS A N 1
ATOM 1973 C CA . LYS A 1 248 ? 13.800 -26.182 -0.138 1.00 32.59 248 LYS A CA 1
ATOM 1974 C C . LYS A 1 248 ? 12.577 -26.217 -1.038 1.00 32.59 248 LYS A C 1
ATOM 1976 O O . LYS A 1 248 ? 11.541 -25.665 -0.604 1.00 32.59 248 LYS A O 1
#

Sequence (248 aa):
MINLGRDASLAFLWRGIRMPRSARCRCRSIIHQSSQPPDTDRPVERAQKGDLTNKPQQFYTEQFTTPESVSMETIAVVRSPYKERFGTPRQPVVTKGTLGGSAQIGEIVFKKNRNFEIALQDLEGFEYCWLITYFHLNKGWNPKVKPPRGKHDAKLGLFATRSPHRPNPIGLSACKIHSVDHRQGVVRVAGLDLLDGTPVLDLKPYVPYADAFPHARAGWLNSSDRVTVDDLAEADRLDYWPPPKHIK